Protein AF-0000000080220731 (afdb_homodimer)

Radius of gyration: 24.61 Å; Cα contacts (8 Å, |Δi|>4): 408; chains: 2; bounding box: 59×72×62 Å

Structure (mmCIF, N/CA/C/O backbone):
data_AF-0000000080220731-model_v1
#
loop_
_entity.id
_entity.type
_entity.pdbx_description
1 polymer 'Dynein light chain'
#
loop_
_atom_site.group_PDB
_atom_site.id
_atom_site.type_symbol
_atom_site.label_atom_id
_atom_site.label_alt_id
_atom_site.label_comp_id
_atom_site.label_asym_id
_atom_site.label_entity_id
_atom_site.label_seq_id
_atom_site.pdbx_PDB_ins_code
_atom_site.Cartn_x
_atom_site.Cartn_y
_atom_site.Cartn_z
_atom_site.occupancy
_atom_site.B_iso_or_equiv
_atom_site.auth_seq_id
_atom_site.auth_comp_id
_atom_site.auth_asym_id
_atom_site.auth_atom_id
_atom_site.pdbx_PDB_model_num
ATOM 1 N N . MET A 1 1 ? 32.438 39.875 25.984 1 62.22 1 MET A N 1
ATOM 2 C CA . MET A 1 1 ? 32.188 38.438 25.766 1 62.22 1 MET A CA 1
ATOM 3 C C . MET A 1 1 ? 30.766 38.062 26.219 1 62.22 1 MET A C 1
ATOM 5 O O . MET A 1 1 ? 30.109 37.25 25.578 1 62.22 1 MET A O 1
ATOM 9 N N . GLU A 1 2 ? 30.219 38.781 27.234 1 77.44 2 GLU A N 1
ATOM 10 C CA . GLU A 1 2 ? 28.906 38.594 27.859 1 77.44 2 GLU A CA 1
ATOM 11 C C . GLU A 1 2 ? 27.781 39.062 26.938 1 77.44 2 GLU A C 1
ATOM 13 O O . GLU A 1 2 ? 26.734 38.438 26.844 1 77.44 2 GLU A O 1
ATOM 18 N N . GLY A 1 3 ? 28.078 39.906 26 1 84.44 3 GLY A N 1
ATOM 19 C CA . GLY A 1 3 ? 27.062 40.5 25.141 1 84.44 3 GLY A CA 1
ATOM 20 C C . GLY A 1 3 ? 26.672 39.625 23.969 1 84.44 3 GLY A C 1
ATOM 21 O O . GLY A 1 3 ? 25.5 39.531 23.609 1 84.44 3 GLY A O 1
ATOM 22 N N . ALA A 1 4 ? 27.656 38.906 23.531 1 88.31 4 ALA A N 1
ATOM 23 C CA . ALA A 1 4 ? 27.438 38.031 22.375 1 88.31 4 ALA A CA 1
ATOM 24 C C . ALA A 1 4 ? 26.625 36.812 22.781 1 88.31 4 ALA A C 1
ATOM 26 O O . ALA A 1 4 ? 25.734 36.375 22.047 1 88.31 4 ALA A O 1
ATOM 27 N N . GLU A 1 5 ? 26.969 36.312 23.984 1 89 5 GLU A N 1
ATOM 28 C CA . GLU A 1 5 ? 26.266 35.156 24.516 1 89 5 GLU A CA 1
ATOM 29 C C . GLU A 1 5 ? 24.812 35.469 24.828 1 89 5 GLU A C 1
ATOM 31 O O . GLU A 1 5 ? 23.922 34.656 24.562 1 89 5 GLU A O 1
ATOM 36 N N . GLU A 1 6 ? 24.656 36.688 25.25 1 89.81 6 GLU A N 1
ATOM 37 C CA . GLU A 1 6 ? 23.297 37.125 25.594 1 89.81 6 GLU A CA 1
ATOM 38 C C . GLU A 1 6 ? 22.453 37.312 24.344 1 89.81 6 GLU A C 1
ATOM 40 O O . GLU A 1 6 ? 21.266 37 24.328 1 89.81 6 GLU A O 1
ATOM 45 N N . GLU A 1 7 ? 23.016 37.781 23.391 1 90.31 7 GLU A N 1
ATOM 46 C CA . GLU A 1 7 ? 22.312 38 22.125 1 90.31 7 GLU A CA 1
ATOM 47 C C . GLU A 1 7 ? 21.938 36.688 21.469 1 90.31 7 GLU A C 1
ATOM 49 O O . GLU A 1 7 ? 20.828 36.531 20.938 1 90.31 7 GLU A O 1
ATOM 54 N N . LEU A 1 8 ? 22.875 35.656 21.469 1 89.69 8 LEU A N 1
ATOM 55 C CA . LEU A 1 8 ? 22.594 34.344 20.938 1 89.69 8 LEU A CA 1
ATOM 56 C C . LEU A 1 8 ? 21.438 33.688 21.672 1 89.69 8 LEU A C 1
ATOM 58 O O . LEU A 1 8 ? 20.578 33.031 21.047 1 89.69 8 LEU A O 1
ATOM 62 N N . GLU A 1 9 ? 21.5 33.906 22.953 1 91.56 9 GLU A N 1
ATOM 63 C CA . GLU A 1 9 ? 20.422 33.375 23.781 1 91.56 9 GLU A CA 1
ATOM 64 C C . GLU A 1 9 ? 19.094 34.031 23.469 1 91.56 9 GLU A C 1
ATOM 66 O O . GLU A 1 9 ? 18.047 33.375 23.422 1 91.56 9 GLU A O 1
ATOM 71 N N . ARG A 1 10 ? 19.141 35.344 23.281 1 90.19 10 ARG A N 1
ATOM 72 C CA . ARG A 1 10 ? 17.922 36.094 22.938 1 90.19 10 ARG A CA 1
ATOM 73 C C . ARG A 1 10 ? 17.375 35.656 21.594 1 90.19 10 ARG A C 1
ATOM 75 O O . ARG A 1 10 ? 16.156 35.469 21.438 1 90.19 10 ARG A O 1
ATOM 82 N N . ARG A 1 11 ? 18.234 35.5 20.641 1 89.94 11 ARG A N 1
ATOM 83 C CA . ARG A 1 11 ? 17.812 35.031 19.328 1 89.94 11 ARG A CA 1
ATOM 84 C C . ARG A 1 11 ? 17.234 33.625 19.391 1 89.94 11 ARG A C 1
ATOM 86 O O . ARG A 1 11 ? 16.25 33.312 18.734 1 89.94 11 ARG A O 1
ATOM 93 N N . SER A 1 12 ? 17.875 32.812 20.188 1 90.5 12 SER A N 1
ATOM 94 C CA . SER A 1 12 ? 17.391 31.438 20.375 1 90.5 12 SER A CA 1
ATOM 95 C C . SER A 1 12 ? 15.992 31.406 20.984 1 90.5 12 SER A C 1
ATOM 97 O O . SER A 1 12 ? 15.125 30.656 20.547 1 90.5 12 SER A O 1
ATOM 99 N N . ARG A 1 13 ? 15.914 32.281 21.969 1 90.12 13 ARG A N 1
ATOM 100 C CA . ARG A 1 13 ? 14.617 32.344 22.625 1 90.12 13 ARG A CA 1
ATOM 101 C C . ARG A 1 13 ? 13.539 32.844 21.672 1 90.12 13 ARG A C 1
ATOM 103 O O . ARG A 1 13 ? 12.422 32.344 21.672 1 90.12 13 ARG A O 1
ATOM 110 N N . PHE A 1 14 ? 13.844 33.75 20.984 1 91.12 14 PHE A N 1
ATOM 111 C CA . PHE A 1 14 ? 12.906 34.281 20.016 1 91.12 14 PHE A CA 1
ATOM 112 C C . PHE A 1 14 ? 12.516 33.219 18.984 1 91.12 14 PHE A C 1
ATOM 114 O O . PHE A 1 14 ? 11.336 33.062 18.672 1 91.12 14 PHE A O 1
ATOM 121 N N . LEU A 1 15 ? 13.406 32.5 18.406 1 90.31 15 LEU A N 1
ATOM 122 C CA . LEU A 1 15 ? 13.156 31.438 17.422 1 90.31 15 LEU A CA 1
ATOM 123 C C . LEU A 1 15 ? 12.281 30.344 18.016 1 90.31 15 LEU A C 1
ATOM 125 O O . LEU A 1 15 ? 11.383 29.828 17.344 1 90.31 15 LEU A O 1
ATOM 129 N N . ASN A 1 16 ? 12.602 30.094 19.156 1 89.31 16 ASN A N 1
ATOM 130 C CA . ASN A 1 16 ? 11.805 29.078 19.844 1 89.31 16 ASN A CA 1
ATOM 131 C C . ASN A 1 16 ? 10.352 29.516 20 1 89.31 16 ASN A C 1
ATOM 133 O O . ASN A 1 16 ? 9.438 28.719 19.844 1 89.31 16 ASN A O 1
ATOM 137 N N . SER A 1 17 ? 10.25 30.75 20.328 1 91.88 17 SER A N 1
ATOM 138 C CA . SER A 1 17 ? 8.914 31.312 20.453 1 91.88 17 SER A CA 1
ATOM 139 C C . SER A 1 17 ? 8.164 31.266 19.125 1 91.88 17 SER A C 1
ATOM 141 O O . SER A 1 17 ? 6.973 30.938 19.078 1 91.88 17 SER A O 1
ATOM 143 N N . LEU A 1 18 ? 8.82 31.562 18.062 1 89.75 18 LEU A N 1
ATOM 144 C CA . LEU A 1 18 ? 8.227 31.531 16.734 1 89.75 18 LEU A CA 1
ATOM 145 C C . LEU A 1 18 ? 7.824 30.109 16.359 1 89.75 18 LEU A C 1
ATOM 147 O O . LEU A 1 18 ? 6.766 29.891 15.766 1 89.75 18 LEU A O 1
ATOM 151 N N . ILE A 1 19 ? 8.648 29.203 16.719 1 88.12 19 ILE A N 1
ATOM 152 C CA . ILE A 1 19 ? 8.383 27.797 16.438 1 88.12 19 ILE A CA 1
ATOM 153 C C . ILE A 1 19 ? 7.137 27.344 17.203 1 88.12 19 ILE A C 1
ATOM 155 O O . ILE A 1 19 ? 6.266 26.672 16.641 1 88.12 19 ILE A O 1
ATOM 159 N N . GLN A 1 20 ? 7.129 27.781 18.375 1 89.25 20 GLN A N 1
ATOM 160 C CA . GLN A 1 20 ? 5.988 27.391 19.203 1 89.25 20 GLN A CA 1
ATOM 161 C C . GLN A 1 20 ? 4.695 28 18.672 1 89.25 20 GLN A C 1
ATOM 163 O O . GLN A 1 20 ? 3.648 27.344 18.688 1 89.25 20 GLN A O 1
ATOM 168 N N . LYS A 1 21 ? 4.809 29.203 18.328 1 91.38 21 LYS A N 1
ATOM 169 C CA . LYS A 1 21 ? 3.635 29.859 17.766 1 91.38 21 LYS A CA 1
ATOM 170 C C . LYS A 1 21 ? 3.184 29.172 16.484 1 91.38 21 LYS A C 1
ATOM 172 O O . LYS A 1 21 ? 1.988 28.953 16.281 1 91.38 21 LYS A O 1
ATOM 177 N N . LYS A 1 22 ? 4.078 28.844 15.625 1 90.44 22 LYS A N 1
ATOM 178 C CA . LYS A 1 22 ? 3.75 28.141 14.391 1 90.44 22 LYS A CA 1
ATOM 179 C C . LYS A 1 22 ? 3.096 26.797 14.688 1 90.44 22 LYS A C 1
ATOM 181 O O . LYS A 1 22 ? 2.104 26.422 14.047 1 90.44 22 LYS A O 1
ATOM 186 N N . LYS A 1 23 ? 3.619 26.156 15.555 1 90.38 23 LYS A N 1
ATOM 187 C CA . LYS A 1 23 ? 3.074 24.859 15.961 1 90.38 23 LYS A CA 1
ATOM 188 C C . LYS A 1 23 ? 1.645 25 16.469 1 90.38 23 LYS A C 1
ATOM 190 O O . LYS A 1 23 ? 0.784 24.172 16.156 1 90.38 23 LYS A O 1
ATOM 195 N N . ALA A 1 24 ? 1.42 25.984 17.141 1 90.69 24 ALA A N 1
ATOM 196 C CA . ALA A 1 24 ? 0.092 26.234 17.688 1 90.69 24 ALA A CA 1
ATOM 197 C C . ALA A 1 24 ? -0.917 26.531 16.578 1 90.69 24 ALA A C 1
ATOM 199 O O . ALA A 1 24 ? -2.057 26.062 16.625 1 90.69 24 ALA A O 1
ATOM 200 N N . ILE A 1 25 ? -0.535 27.234 15.641 1 90.75 25 ILE A N 1
ATOM 201 C CA . ILE A 1 25 ? -1.4 27.562 14.523 1 90.75 25 ILE A CA 1
ATOM 202 C C . ILE A 1 25 ? -1.764 26.297 13.75 1 90.75 25 ILE A C 1
ATOM 204 O O . ILE A 1 25 ? -2.932 26.078 13.422 1 90.75 25 ILE A O 1
ATOM 208 N N . GLU A 1 26 ? -0.722 25.5 13.484 1 90.5 26 GLU A N 1
ATOM 209 C CA . GLU A 1 26 ? -0.941 24.25 12.75 1 90.5 26 GLU A CA 1
ATOM 210 C C . GLU A 1 26 ? -1.899 23.344 13.5 1 90.5 26 GLU A C 1
ATOM 212 O O . GLU A 1 26 ? -2.773 22.719 12.891 1 90.5 26 GLU A O 1
ATOM 217 N N . GLN A 1 27 ? -1.775 23.359 14.695 1 93.06 27 GLN A N 1
ATOM 218 C CA . GLN A 1 27 ? -2.631 22.516 15.516 1 93.06 27 GLN A CA 1
ATOM 219 C C . GLN A 1 27 ? -4.074 23.016 15.508 1 93.06 27 GLN A C 1
ATOM 221 O O . GLN A 1 27 ? -5.012 22.219 15.438 1 93.06 27 GLN A O 1
ATOM 226 N N . GLN A 1 28 ? -4.133 24.234 15.641 1 93.31 28 GLN A N 1
ATOM 227 C CA . GLN A 1 28 ? -5.473 24.812 15.594 1 93.31 28 GLN A CA 1
ATOM 228 C C . GLN A 1 28 ? -6.125 24.562 14.234 1 93.31 28 GLN A C 1
ATOM 230 O O . GLN A 1 28 ? -7.305 24.203 14.164 1 93.31 28 GLN A O 1
ATOM 235 N N . GLU A 1 29 ? -5.387 24.734 13.242 1 92.12 29 GLU A N 1
ATOM 236 C CA . GLU A 1 29 ? -5.887 24.453 11.906 1 92.12 29 GLU A CA 1
ATOM 237 C C . GLU A 1 29 ? -6.336 23 11.773 1 92.12 29 GLU A C 1
ATOM 239 O O . GLU A 1 29 ? -7.355 22.703 11.141 1 92.12 29 GLU A O 1
ATOM 244 N N . GLN A 1 30 ? -5.59 22.156 12.258 1 93.81 30 GLN A N 1
ATOM 245 C CA . GLN A 1 30 ? -5.941 20.734 12.18 1 93.81 30 GLN A CA 1
ATOM 246 C C . GLN A 1 30 ? -7.27 20.469 12.875 1 93.81 30 GLN A C 1
ATOM 248 O O . GLN A 1 30 ? -8.117 19.75 12.344 1 93.81 30 GLN A O 1
ATOM 253 N N . LYS A 1 31 ? -7.367 21.047 14.039 1 93.94 31 LYS A N 1
ATOM 254 C CA . LYS A 1 31 ? -8.625 20.891 14.766 1 93.94 31 LYS A CA 1
ATOM 255 C C . LYS A 1 31 ? -9.805 21.391 13.945 1 93.94 31 LYS A C 1
ATOM 257 O O . LYS A 1 31 ? -10.844 20.734 13.875 1 93.94 31 LYS A O 1
ATOM 262 N N . ASP A 1 32 ? -9.602 22.453 13.414 1 92.31 32 ASP A N 1
ATOM 263 C CA . ASP A 1 32 ? -10.656 23.031 12.586 1 92.31 32 ASP A CA 1
ATOM 264 C C . ASP A 1 32 ? -10.984 22.125 11.398 1 92.31 32 ASP A C 1
ATOM 266 O O . ASP A 1 32 ? -12.156 21.891 11.102 1 92.31 32 ASP A O 1
ATOM 270 N N . HIS A 1 33 ? -10 21.656 10.727 1 90.12 33 HIS A N 1
ATOM 271 C CA . HIS A 1 33 ? -10.195 20.75 9.594 1 90.12 33 HIS A CA 1
ATOM 272 C C . HIS A 1 33 ? -10.922 19.484 10.016 1 90.12 33 HIS A C 1
ATOM 274 O O . HIS A 1 33 ? -11.844 19.031 9.328 1 90.12 33 HIS A O 1
ATOM 280 N N . LYS A 1 34 ? -10.523 18.953 11.055 1 93.94 34 LYS A N 1
ATOM 281 C CA . LYS A 1 34 ? -11.125 17.719 11.523 1 93.94 34 LYS A CA 1
ATOM 282 C C . LYS A 1 34 ? -12.617 17.891 11.789 1 93.94 34 LYS A C 1
ATOM 284 O O . LYS A 1 34 ? -13.422 17.047 11.391 1 93.94 34 LYS A O 1
ATOM 289 N N . GLU A 1 35 ? -12.898 18.969 12.344 1 92.88 35 GLU A N 1
ATOM 290 C CA . GLU A 1 35 ? -14.297 19.234 12.672 1 92.88 35 GLU A CA 1
ATOM 291 C C . GLU A 1 35 ? -15.094 19.594 11.422 1 92.88 35 GLU A C 1
ATOM 293 O O . GLU A 1 35 ? -16.188 19.078 11.203 1 92.88 35 GLU A O 1
ATOM 298 N N . ARG A 1 36 ? -14.531 20.359 10.711 1 92.5 36 ARG A N 1
ATOM 299 C CA . ARG A 1 36 ? -15.234 20.859 9.539 1 92.5 36 ARG A CA 1
ATOM 300 C C . ARG A 1 36 ? -15.414 19.766 8.492 1 92.5 36 ARG A C 1
ATOM 302 O O . ARG A 1 36 ? -16.438 19.719 7.812 1 92.5 36 ARG A O 1
ATOM 309 N N . PHE A 1 37 ? -14.453 18.875 8.375 1 92.88 37 PHE A N 1
ATOM 310 C CA . PHE A 1 37 ? -14.445 17.922 7.273 1 92.88 37 PHE A CA 1
ATOM 311 C C . PHE A 1 37 ? -14.836 16.531 7.766 1 92.88 37 PHE A C 1
ATOM 313 O O . PHE A 1 37 ? -14.867 15.578 6.988 1 92.88 37 PHE A O 1
ATOM 320 N N . ASN A 1 38 ? -15.188 16.375 9.039 1 95.62 38 ASN A N 1
ATOM 321 C CA . ASN A 1 38 ? -15.531 15.078 9.602 1 95.62 38 ASN A CA 1
ATOM 322 C C . ASN A 1 38 ? -14.398 14.07 9.414 1 95.62 38 ASN A C 1
ATOM 324 O O . ASN A 1 38 ? -14.617 12.977 8.891 1 95.62 38 ASN A O 1
ATOM 328 N N . ILE A 1 39 ? -13.219 14.57 9.82 1 97.88 39 ILE A N 1
ATOM 329 C CA . ILE A 1 39 ? -12.008 13.758 9.672 1 97.88 39 ILE A CA 1
ATOM 330 C C . ILE A 1 39 ? -11.672 13.094 11.008 1 97.88 39 ILE A C 1
ATOM 332 O O . ILE A 1 39 ? -11.758 13.727 12.062 1 97.88 39 ILE A O 1
ATOM 336 N N . ARG A 1 40 ? -11.297 11.82 11 1 98 40 ARG A N 1
ATOM 337 C CA . ARG A 1 40 ? -10.773 11.078 12.141 1 98 40 ARG A CA 1
ATOM 338 C C . ARG A 1 40 ? -9.445 10.414 11.805 1 98 40 ARG A C 1
ATOM 340 O O . ARG A 1 40 ? -9.375 9.586 10.891 1 98 40 ARG A O 1
ATOM 347 N N . VAL A 1 41 ? -8.453 10.828 12.531 1 98.38 41 VAL A N 1
ATOM 348 C CA . VAL A 1 41 ? -7.148 10.203 12.352 1 98.38 41 VAL A CA 1
ATOM 349 C C . VAL A 1 41 ? -7.094 8.883 13.109 1 98.38 41 VAL A C 1
ATOM 351 O O . VAL A 1 41 ? -7.34 8.844 14.312 1 98.38 41 VAL A O 1
ATOM 354 N N . ARG A 1 42 ? -6.805 7.855 12.398 1 98.19 42 ARG A N 1
ATOM 355 C CA . ARG A 1 42 ? -6.746 6.527 13.008 1 98.19 42 ARG A CA 1
ATOM 356 C C . ARG A 1 42 ? -5.328 6.195 13.453 1 98.19 42 ARG A C 1
ATOM 358 O O . ARG A 1 42 ? -5.133 5.59 14.516 1 98.19 42 ARG A O 1
ATOM 365 N N . ALA A 1 43 ? -4.312 6.488 12.664 1 98.44 43 ALA A N 1
ATOM 366 C CA . ALA A 1 43 ? -2.895 6.34 12.977 1 98.44 43 ALA A CA 1
ATOM 367 C C . ALA A 1 43 ? -2.047 7.293 12.133 1 98.44 43 ALA A C 1
ATOM 369 O O . ALA A 1 43 ? -2.375 7.574 10.977 1 98.44 43 ALA A O 1
ATOM 370 N N . SER A 1 44 ? -0.97 7.844 12.789 1 98.62 44 SER A N 1
ATOM 371 C CA . SER A 1 44 ? -0.096 8.742 12.039 1 98.62 44 SER A CA 1
ATOM 372 C C . SER A 1 44 ? 1.255 8.898 12.734 1 98.62 44 SER A C 1
ATOM 374 O O . SER A 1 44 ? 1.328 8.961 13.961 1 98.62 44 SER A O 1
ATOM 376 N N . ASP A 1 45 ? 2.275 9 11.961 1 97.94 45 ASP A N 1
ATOM 377 C CA . ASP A 1 45 ? 3.535 9.555 12.438 1 97.94 45 ASP A CA 1
ATOM 378 C C . ASP A 1 45 ? 3.979 10.734 11.578 1 97.94 45 ASP A C 1
ATOM 380 O O . ASP A 1 45 ? 5.141 11.141 11.625 1 97.94 45 ASP A O 1
ATOM 384 N N . MET A 1 46 ? 3.055 11.234 10.875 1 97.94 46 MET A N 1
ATOM 385 C CA . MET A 1 46 ? 3.246 12.328 9.93 1 97.94 46 MET A CA 1
ATOM 386 C C . MET A 1 46 ? 3.086 13.68 10.625 1 97.94 46 MET A C 1
ATOM 388 O O . MET A 1 46 ? 2.188 13.852 11.445 1 97.94 46 MET A O 1
ATOM 392 N N . PRO A 1 47 ? 3.928 14.617 10.312 1 96.81 47 PRO A N 1
ATOM 393 C CA . PRO A 1 47 ? 3.75 15.945 10.898 1 96.81 47 PRO A CA 1
ATOM 394 C C . PRO A 1 47 ? 2.389 16.562 10.578 1 96.81 47 PRO A C 1
ATOM 396 O O . PRO A 1 47 ? 1.832 16.297 9.5 1 96.81 47 PRO A O 1
ATOM 399 N N . VAL A 1 48 ? 1.973 17.422 11.406 1 96.81 48 VAL A N 1
ATOM 400 C CA . VAL A 1 48 ? 0.63 17.984 11.359 1 96.81 48 VAL A CA 1
ATOM 401 C C . VAL A 1 48 ? 0.438 18.75 10.055 1 96.81 48 VAL A C 1
ATOM 403 O O . VAL A 1 48 ? -0.623 18.672 9.43 1 96.81 48 VAL A O 1
ATOM 406 N N . ALA A 1 49 ? 1.417 19.453 9.711 1 94.81 49 ALA A N 1
ATOM 407 C CA . ALA A 1 49 ? 1.306 20.266 8.492 1 94.81 49 ALA A CA 1
ATOM 408 C C . ALA A 1 49 ? 1.038 19.375 7.277 1 94.81 49 ALA A C 1
ATOM 410 O O . ALA A 1 49 ? 0.231 19.734 6.414 1 94.81 49 ALA A O 1
ATOM 411 N N . LEU A 1 50 ? 1.689 18.281 7.16 1 97 50 LEU A N 1
ATOM 412 C CA . LEU A 1 50 ? 1.495 17.344 6.059 1 97 50 LEU A CA 1
ATOM 413 C C . LEU A 1 50 ? 0.122 16.688 6.137 1 97 50 LEU A C 1
ATOM 415 O O . LEU A 1 50 ? -0.534 16.484 5.113 1 97 50 LEU A O 1
ATOM 419 N N . GLN A 1 51 ? -0.271 16.375 7.328 1 98.44 51 GLN A N 1
ATOM 420 C CA . GLN A 1 51 ? -1.611 15.836 7.516 1 98.44 51 GLN A CA 1
ATOM 421 C C . GLN A 1 51 ? -2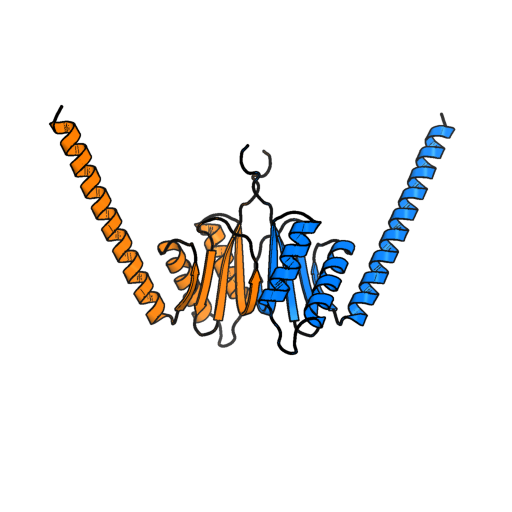.674 16.781 6.977 1 98.44 51 GLN A C 1
ATOM 423 O O . GLN A 1 51 ? -3.58 16.375 6.25 1 98.44 51 GLN A O 1
ATOM 428 N N . ASN A 1 52 ? -2.49 18.031 7.371 1 97.5 52 ASN A N 1
ATOM 429 C CA . ASN A 1 52 ? -3.465 19.031 6.949 1 97.5 52 ASN A CA 1
ATOM 430 C C . ASN A 1 52 ? -3.547 19.125 5.426 1 97.5 52 ASN A C 1
ATOM 432 O O . ASN A 1 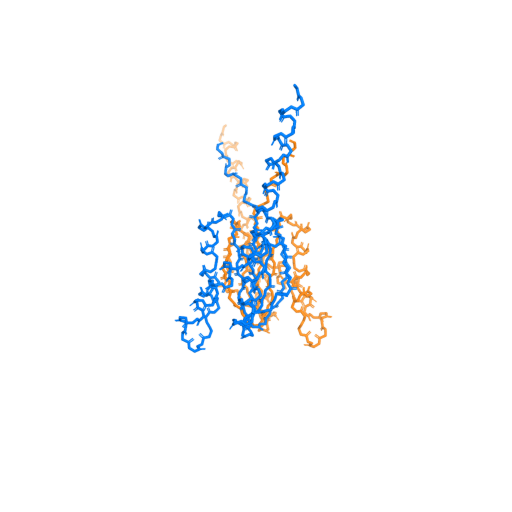52 ? -4.629 19.328 4.871 1 97.5 52 ASN A O 1
ATOM 436 N N . ARG A 1 53 ? -2.406 19 4.793 1 97.31 53 ARG A N 1
ATOM 437 C CA . ARG A 1 53 ? -2.387 19 3.332 1 97.31 53 ARG A CA 1
ATOM 438 C C . ARG A 1 53 ? -3.162 17.797 2.781 1 97.31 53 ARG A C 1
ATOM 440 O O . ARG A 1 53 ? -3.92 17.938 1.818 1 97.31 53 ARG A O 1
ATOM 447 N N . ALA A 1 54 ? -2.975 16.625 3.361 1 98.62 54 ALA A N 1
ATOM 448 C CA . ALA A 1 54 ? -3.709 15.438 2.949 1 98.62 54 ALA A CA 1
ATOM 449 C C . ALA A 1 54 ? -5.211 15.625 3.137 1 98.62 54 ALA A C 1
ATOM 451 O O . ALA A 1 54 ? -6.004 15.266 2.262 1 98.62 54 ALA A O 1
ATOM 452 N N . PHE A 1 55 ? -5.598 16.234 4.273 1 98.44 55 PHE A N 1
ATOM 453 C CA . PHE A 1 55 ? -7.004 16.484 4.57 1 98.44 55 PHE A CA 1
ATOM 454 C C . PHE A 1 55 ? -7.633 17.391 3.518 1 98.44 55 PHE A C 1
ATOM 456 O O . PHE A 1 55 ? -8.719 17.094 3.006 1 98.44 55 PHE A O 1
ATOM 463 N N . ARG A 1 56 ? -6.961 18.375 3.234 1 97.5 56 ARG A N 1
ATOM 464 C CA . ARG A 1 56 ? -7.473 19.328 2.262 1 97.5 56 ARG A CA 1
ATOM 465 C C . ARG A 1 56 ? -7.609 18.703 0.883 1 97.5 56 ARG A C 1
ATOM 467 O O . ARG A 1 56 ? -8.633 18.844 0.221 1 97.5 56 ARG A O 1
ATOM 474 N N . CYS A 1 57 ? -6.586 17.984 0.466 1 98.12 57 CYS A N 1
ATOM 475 C CA . CYS A 1 57 ? -6.605 17.328 -0.835 1 98.12 57 CYS A CA 1
ATOM 476 C C . CYS A 1 57 ? -7.75 16.328 -0.923 1 98.12 57 CYS A C 1
ATOM 478 O O . CYS A 1 57 ? -8.461 16.281 -1.929 1 98.12 57 CYS A O 1
ATOM 480 N N . ALA A 1 58 ? -7.906 15.594 0.112 1 98.44 58 ALA A N 1
ATOM 481 C CA . ALA A 1 58 ? -8.977 14.602 0.138 1 98.44 58 ALA A CA 1
ATOM 482 C C . ALA A 1 58 ? -10.344 15.266 0.057 1 98.44 58 ALA A C 1
ATOM 484 O O . ALA A 1 58 ? -11.211 14.828 -0.709 1 98.44 58 ALA A O 1
ATOM 485 N N . ARG A 1 59 ? -10.5 16.297 0.821 1 97.31 59 ARG A N 1
ATOM 486 C CA . ARG A 1 59 ? -11.773 17.031 0.837 1 97.31 59 ARG A CA 1
ATOM 487 C C . ARG A 1 59 ? -12.086 17.609 -0.534 1 97.31 59 ARG A C 1
ATOM 489 O O . ARG A 1 59 ? -13.195 17.453 -1.042 1 97.31 59 ARG A O 1
ATOM 496 N N . GLU A 1 60 ? -11.125 18.219 -1.081 1 97 60 GLU A N 1
ATOM 497 C CA . GLU A 1 60 ? -11.305 18.812 -2.402 1 97 60 GLU A CA 1
ATOM 498 C C . GLU A 1 60 ? -11.672 17.75 -3.438 1 97 60 GLU A C 1
ATOM 500 O O . GLU A 1 60 ? -12.555 17.969 -4.27 1 97 60 GLU A O 1
ATOM 505 N N . SER A 1 61 ? -11.016 16.641 -3.373 1 97.31 61 SER A N 1
ATOM 506 C CA . SER A 1 61 ? -11.273 15.547 -4.309 1 97.31 61 SER A CA 1
ATOM 507 C C . SER A 1 61 ? -12.68 14.984 -4.125 1 97.31 61 SER A C 1
ATOM 509 O O . SER A 1 61 ? -13.391 14.742 -5.102 1 97.31 61 SER A O 1
ATOM 511 N N . LEU A 1 62 ? -13.07 14.828 -2.93 1 96.56 62 LEU A N 1
ATOM 512 C CA . LEU A 1 62 ? -14.391 14.273 -2.637 1 96.56 62 LEU A CA 1
ATOM 513 C C . LEU A 1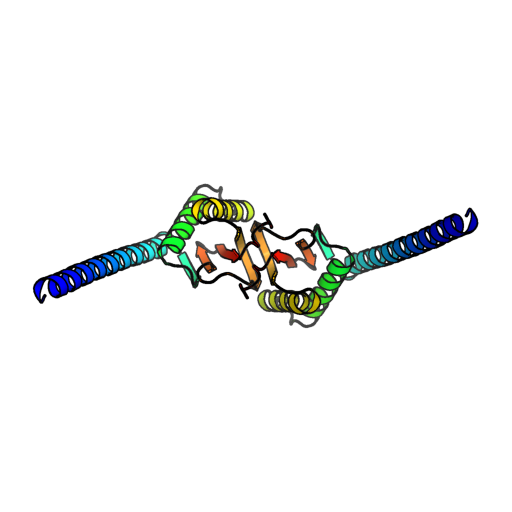 62 ? -15.492 15.227 -3.074 1 96.56 62 LEU A C 1
ATOM 515 O O . LEU A 1 62 ? -16.516 14.797 -3.604 1 96.56 62 LEU A O 1
ATOM 519 N N . ASP A 1 63 ? -15.227 16.469 -2.844 1 95.5 63 ASP A N 1
ATOM 520 C CA . ASP A 1 63 ? -16.219 17.484 -3.182 1 95.5 63 ASP A CA 1
ATOM 521 C C . ASP A 1 63 ? -16.406 17.594 -4.695 1 95.5 63 ASP A C 1
ATOM 523 O O . ASP A 1 63 ? -17.453 18 -5.172 1 95.5 63 ASP A O 1
ATOM 527 N N . SER A 1 64 ? -15.383 17.188 -5.391 1 95.31 64 SER A N 1
ATOM 528 C CA . SER A 1 64 ? -15.422 17.312 -6.844 1 95.31 64 SER A CA 1
ATOM 529 C C . SER A 1 64 ? -15.992 16.062 -7.488 1 95.31 64 SER A C 1
ATOM 531 O O . SER A 1 64 ? -16.234 16.031 -8.695 1 95.31 64 SER A O 1
ATOM 533 N N . MET A 1 65 ? -16.141 15.07 -6.715 1 92.5 65 MET A N 1
ATOM 534 C CA . MET A 1 65 ? -16.641 13.797 -7.234 1 92.5 65 MET A CA 1
ATOM 535 C C . MET A 1 65 ? -18.172 13.773 -7.25 1 92.5 65 MET A C 1
ATOM 537 O O . MET A 1 65 ? -18.812 14.383 -6.395 1 92.5 65 MET A O 1
ATOM 541 N N . PRO A 1 66 ? -18.609 13.078 -8.258 1 85.69 66 PRO A N 1
ATOM 542 C CA . PRO A 1 66 ? -20.047 12.859 -8.172 1 85.69 6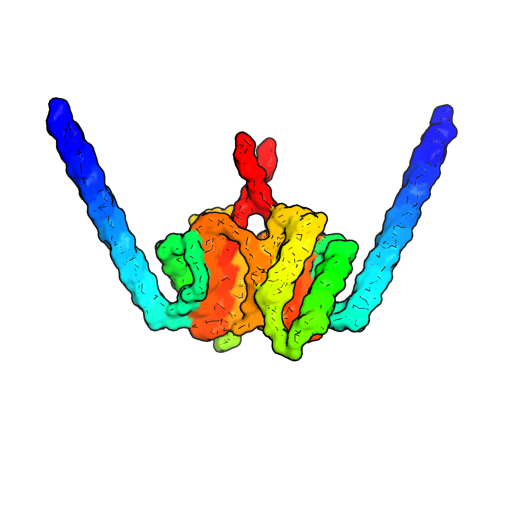6 PRO A CA 1
ATOM 543 C C . PRO A 1 66 ? -20.469 12.109 -6.906 1 85.69 66 PRO A C 1
ATOM 545 O O . PRO A 1 66 ? -19.609 11.82 -6.055 1 85.69 66 PRO A O 1
ATOM 548 N N . LYS A 1 67 ? -21.703 11.742 -6.742 1 83.56 67 LYS A N 1
ATOM 549 C CA . LYS A 1 67 ? -22.266 11.125 -5.551 1 83.56 67 LYS A CA 1
ATOM 550 C C . LYS A 1 67 ? -21.594 9.797 -5.242 1 83.56 67 LYS A C 1
ATOM 552 O O . LYS A 1 67 ? -21.375 9.461 -4.078 1 83.56 67 LYS A O 1
ATOM 557 N N . LYS A 1 68 ? -21.047 9.172 -6.27 1 92.38 68 LYS A N 1
ATOM 558 C CA . LYS A 1 68 ? -20.422 7.867 -6.027 1 92.38 68 LYS A CA 1
ATOM 559 C C . LYS A 1 68 ? -18.922 8.008 -5.781 1 92.38 68 LYS A C 1
ATOM 561 O O . LYS A 1 68 ? -18.234 8.703 -6.523 1 92.38 68 LYS A O 1
ATOM 566 N N . LEU A 1 69 ? -18.484 7.348 -4.746 1 95.62 69 LEU A N 1
ATOM 567 C CA . LEU A 1 69 ? -17.078 7.375 -4.41 1 95.62 69 LEU A CA 1
ATOM 568 C C . LEU A 1 69 ? -16.234 6.715 -5.504 1 95.62 69 LEU A C 1
ATOM 570 O O . LEU A 1 69 ? -16.5 5.574 -5.887 1 95.62 69 LEU A O 1
ATOM 574 N N . ASP A 1 70 ? -15.312 7.453 -5.969 1 97.25 70 ASP A N 1
ATOM 575 C CA . ASP A 1 70 ? -14.266 6.898 -6.828 1 97.25 70 ASP A CA 1
ATOM 576 C C . ASP A 1 70 ? -12.945 6.77 -6.074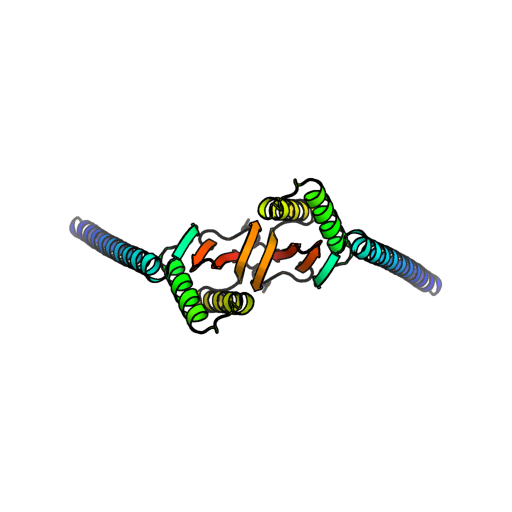 1 97.25 70 ASP A C 1
ATOM 578 O O . ASP A 1 70 ? -12.133 7.695 -6.082 1 97.25 70 ASP A O 1
ATOM 582 N N . SER A 1 71 ? -12.805 5.641 -5.504 1 98 71 SER A N 1
ATOM 583 C CA . SER A 1 71 ? -11.656 5.406 -4.629 1 98 71 SER A CA 1
ATOM 584 C C . SER A 1 71 ? -10.344 5.516 -5.395 1 98 71 SER A C 1
ATOM 586 O O . SER A 1 71 ? -9.367 6.074 -4.887 1 98 71 SER A O 1
ATOM 588 N N . LYS A 1 72 ? -10.312 5.035 -6.547 1 97.69 72 LYS A N 1
ATOM 589 C CA . LYS A 1 72 ? -9.094 5.059 -7.352 1 97.69 72 LYS A CA 1
ATOM 590 C C . LYS A 1 72 ? -8.688 6.492 -7.695 1 97.69 72 LYS A C 1
ATOM 592 O O . LYS A 1 72 ? -7.512 6.84 -7.633 1 97.69 72 LYS A O 1
ATOM 597 N N . ARG A 1 73 ? -9.594 7.211 -8.023 1 97.06 73 ARG A N 1
ATOM 598 C CA . ARG A 1 73 ? -9.328 8.602 -8.375 1 97.06 73 ARG A CA 1
ATOM 599 C C . ARG A 1 73 ? -8.781 9.375 -7.184 1 97.06 73 ARG A C 1
ATOM 601 O O . ARG A 1 73 ? -7.832 10.148 -7.32 1 97.06 73 ARG A O 1
ATOM 608 N N . LEU A 1 74 ? -9.43 9.203 -6.074 1 98.44 74 LEU A N 1
ATOM 609 C CA . LEU A 1 74 ? -8.961 9.883 -4.867 1 98.44 74 LEU A CA 1
ATOM 610 C C . LEU A 1 74 ? -7.559 9.422 -4.492 1 98.44 74 LEU A C 1
ATOM 612 O O . LEU A 1 74 ? -6.707 10.234 -4.129 1 98.44 74 LEU A O 1
ATOM 616 N N . ALA A 1 75 ? -7.352 8.141 -4.625 1 98.88 75 ALA A N 1
ATOM 617 C CA . ALA A 1 75 ? -6.02 7.609 -4.34 1 98.88 75 ALA A CA 1
ATOM 618 C C . ALA A 1 75 ? -4.977 8.227 -5.266 1 98.88 75 ALA A C 1
ATOM 620 O O . ALA A 1 75 ? -3.893 8.609 -4.82 1 98.88 75 ALA A O 1
ATOM 621 N N . LEU A 1 76 ? -5.332 8.328 -6.445 1 98.62 76 LEU A N 1
ATOM 622 C CA . LEU A 1 76 ? -4.426 8.922 -7.422 1 98.62 76 LEU A CA 1
ATOM 623 C C . LEU A 1 76 ? -4.137 10.383 -7.082 1 98.62 76 LEU A C 1
ATOM 625 O O . LEU A 1 76 ? -2.982 10.812 -7.125 1 98.62 76 LEU A O 1
ATOM 629 N N . ALA A 1 77 ? -5.145 11.094 -6.75 1 98.56 77 ALA A N 1
ATOM 630 C CA . ALA A 1 77 ? -4.992 12.516 -6.438 1 98.56 77 ALA A CA 1
ATOM 631 C C . ALA A 1 77 ? -4.023 12.719 -5.273 1 98.56 77 ALA A C 1
ATOM 633 O O . ALA A 1 77 ? -3.125 13.555 -5.344 1 98.56 77 ALA A O 1
ATOM 634 N N . LEU A 1 78 ? -4.227 11.922 -4.293 1 98.81 78 LEU A N 1
ATOM 635 C CA . LEU A 1 78 ? -3.391 12.062 -3.107 1 98.81 78 LEU A CA 1
ATOM 636 C C . LEU A 1 78 ? -1.957 11.633 -3.396 1 98.81 78 LEU A C 1
ATOM 638 O O . LEU A 1 78 ? -1.009 12.312 -2.992 1 98.81 78 LEU A O 1
ATOM 642 N N . LYS A 1 79 ? -1.844 10.555 -4.039 1 98.69 79 LYS A N 1
ATOM 643 C CA . LYS A 1 79 ? -0.506 10.078 -4.375 1 98.69 79 LYS A CA 1
ATOM 644 C C . LYS A 1 79 ? 0.247 11.109 -5.215 1 98.69 79 LYS A C 1
ATOM 646 O O . LYS A 1 79 ? 1.414 11.398 -4.945 1 98.69 79 LYS A O 1
ATOM 651 N N . LYS A 1 80 ? -0.338 11.594 -6.195 1 98.38 80 LYS A N 1
ATOM 652 C CA . LYS A 1 80 ? 0.288 12.578 -7.078 1 98.38 80 LYS A CA 1
ATOM 653 C C . LYS A 1 80 ? 0.648 13.852 -6.316 1 98.38 80 LYS A C 1
ATOM 655 O O . LYS A 1 80 ? 1.743 14.391 -6.48 1 98.38 80 LYS A O 1
ATOM 660 N N . GLU A 1 81 ? -0.264 14.344 -5.559 1 98.38 81 GLU A N 1
ATOM 661 C CA . GLU A 1 81 ? -0.028 15.547 -4.758 1 98.38 81 GLU A CA 1
ATOM 662 C C . GLU A 1 81 ? 1.212 15.391 -3.883 1 98.38 81 GLU A C 1
ATOM 664 O O . G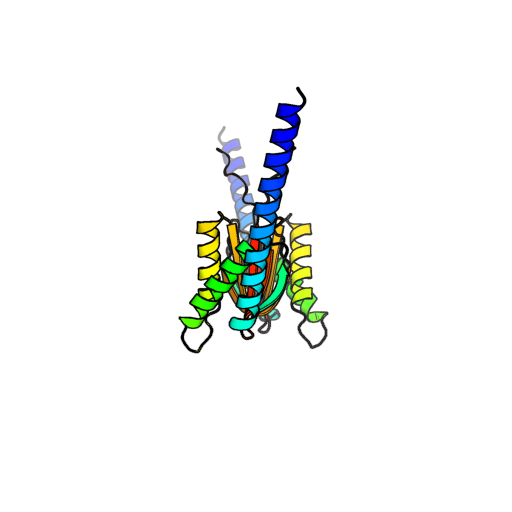LU A 1 81 ? 2.066 16.281 -3.848 1 98.38 81 GLU A O 1
ATOM 669 N N . PHE A 1 82 ? 1.349 14.266 -3.318 1 98.5 82 PHE A N 1
ATOM 670 C CA . PHE A 1 82 ? 2.43 14.078 -2.359 1 98.5 82 PHE A CA 1
ATOM 671 C C . PHE A 1 82 ? 3.73 13.727 -3.07 1 98.5 82 PHE A C 1
ATOM 673 O O . PHE A 1 82 ? 4.812 14.133 -2.643 1 98.5 82 PHE A O 1
ATOM 680 N N . ASP A 1 83 ? 3.605 13.023 -4.121 1 97.69 83 ASP A N 1
ATOM 681 C CA . ASP A 1 83 ? 4.801 12.797 -4.93 1 97.69 83 ASP A CA 1
ATOM 682 C C . ASP A 1 83 ? 5.379 14.125 -5.43 1 97.69 83 ASP A C 1
ATOM 684 O O . ASP A 1 83 ? 6.598 14.32 -5.402 1 97.69 83 ASP A O 1
ATOM 688 N N . SER A 1 84 ? 4.52 14.93 -5.84 1 97.94 84 SER A N 1
ATOM 689 C CA . SER A 1 84 ? 4.945 16.188 -6.43 1 97.94 84 SER A CA 1
ATOM 690 C C . SER A 1 84 ? 5.477 17.156 -5.363 1 97.94 84 SER A C 1
ATOM 692 O O . SER A 1 84 ? 6.488 17.812 -5.574 1 97.94 84 SER A O 1
ATOM 694 N N . SER A 1 85 ? 4.852 17.125 -4.223 1 96.88 85 SER A N 1
ATOM 695 C CA . SER A 1 85 ? 5.16 18.125 -3.205 1 96.88 85 SER A CA 1
ATOM 696 C C . SER A 1 85 ? 6.285 17.656 -2.291 1 96.88 85 SER A C 1
ATOM 698 O O . SER A 1 85 ? 7.043 18.469 -1.762 1 96.88 85 SER A O 1
ATOM 700 N N . TYR A 1 86 ? 6.426 16.344 -2.15 1 95.5 86 TYR A N 1
ATOM 701 C CA . TYR A 1 86 ? 7.328 15.891 -1.101 1 95.5 86 TYR A CA 1
ATOM 702 C C . TYR A 1 86 ? 8.242 14.781 -1.609 1 95.5 86 TYR A C 1
ATOM 704 O O . TYR A 1 86 ? 8.93 14.125 -0.824 1 95.5 86 TYR A O 1
ATOM 712 N N . GLY A 1 87 ? 8.195 14.484 -2.906 1 94.81 87 GLY A N 1
ATOM 713 C CA . GLY A 1 87 ? 9.094 13.508 -3.504 1 94.81 87 GLY A CA 1
ATOM 714 C C . GLY A 1 87 ? 8.555 12.086 -3.457 1 94.81 87 GLY A C 1
ATOM 715 O O . GLY A 1 87 ? 7.855 11.719 -2.512 1 94.81 87 GLY A O 1
ATOM 716 N N . PRO A 1 88 ? 8.938 11.336 -4.379 1 93.5 88 PRO A N 1
ATOM 717 C CA . PRO A 1 88 ? 8.5 9.938 -4.418 1 93.5 88 PRO A CA 1
ATOM 718 C C . PRO A 1 88 ? 9.273 9.047 -3.447 1 93.5 88 PRO A C 1
ATOM 720 O O . PRO A 1 88 ? 10.383 9.398 -3.033 1 93.5 88 PRO A O 1
ATOM 723 N N . ALA A 1 89 ? 8.625 7.934 -3.047 1 95.62 89 ALA A N 1
ATOM 724 C CA . ALA A 1 89 ? 7.375 7.383 -3.576 1 95.62 89 ALA A CA 1
ATOM 725 C C . ALA A 1 89 ? 6.293 7.352 -2.504 1 95.62 89 ALA A C 1
ATOM 727 O O . ALA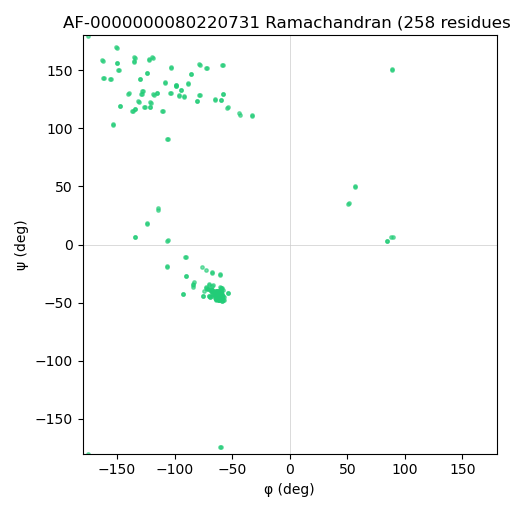 A 1 89 ? 6.531 6.895 -1.384 1 95.62 89 ALA A O 1
ATOM 728 N N . TRP A 1 90 ? 5.219 7.84 -2.781 1 98.19 90 TRP A N 1
ATOM 729 C CA . TRP A 1 90 ? 4.039 7.742 -1.929 1 98.19 90 TRP A CA 1
ATOM 730 C C . TRP A 1 90 ? 3.062 6.703 -2.469 1 98.19 90 TRP A C 1
ATOM 732 O O . TRP A 1 90 ? 3.055 6.414 -3.666 1 98.19 90 TRP A O 1
ATOM 742 N N . HIS A 1 91 ? 2.299 6.121 -1.581 1 98.75 91 HIS A N 1
ATOM 743 C CA . HIS A 1 91 ? 1.257 5.141 -1.862 1 98.75 91 HIS A CA 1
ATOM 744 C C . HIS A 1 91 ? -0.051 5.512 -1.173 1 98.75 91 HIS A C 1
ATOM 746 O O . HIS A 1 91 ? -0.044 6 -0.04 1 98.75 91 HIS A O 1
ATOM 752 N N . CYS A 1 92 ? -1.106 5.246 -1.882 1 98.94 92 CYS A N 1
ATOM 753 C CA . CYS A 1 92 ? -2.379 5.629 -1.281 1 98.94 92 CYS A CA 1
ATOM 754 C C . CYS A 1 92 ? -3.439 4.562 -1.528 1 98.94 92 CYS A C 1
ATOM 756 O O . CYS A 1 92 ? -3.592 4.082 -2.652 1 98.94 92 CYS A O 1
ATOM 758 N N . ILE A 1 93 ? -4.066 4.199 -0.493 1 98.94 93 ILE A N 1
ATOM 759 C CA . ILE A 1 93 ? -5.211 3.295 -0.511 1 98.94 93 ILE A CA 1
ATOM 760 C C . ILE A 1 93 ? -6.461 4.031 -0.031 1 98.94 93 ILE A C 1
ATOM 762 O O . ILE A 1 93 ? -6.426 4.727 0.989 1 98.94 93 ILE A O 1
ATOM 766 N N . VAL A 1 94 ? -7.488 3.906 -0.798 1 98.94 94 VAL A N 1
ATOM 767 C CA . VAL A 1 94 ? -8.766 4.516 -0.437 1 98.94 94 VAL A CA 1
ATOM 768 C C . VAL A 1 94 ? -9.875 3.469 -0.495 1 98.94 94 VAL A C 1
ATOM 770 O O . VAL A 1 94 ? -10 2.74 -1.482 1 98.94 94 VAL A O 1
ATOM 773 N N . GLY A 1 95 ? -10.656 3.461 0.571 1 98.62 95 GLY A N 1
ATOM 774 C CA . GLY A 1 95 ? -11.742 2.5 0.515 1 98.62 95 GLY A CA 1
ATOM 775 C C . GLY A 1 95 ? -12.688 2.602 1.697 1 98.62 95 GLY A C 1
ATOM 776 O O . GLY A 1 95 ? -12.5 3.438 2.584 1 98.62 95 GLY A O 1
ATOM 777 N N . THR A 1 96 ? -13.703 1.725 1.677 1 98.12 96 THR A N 1
ATOM 778 C CA . THR A 1 96 ? -14.695 1.733 2.748 1 98.12 96 THR A CA 1
ATOM 779 C C . THR A 1 96 ? -14.5 0.532 3.67 1 98.12 96 THR A C 1
ATOM 781 O O . THR A 1 96 ? -15.031 0.509 4.785 1 98.12 96 THR A O 1
ATOM 784 N N . SER A 1 97 ? -13.766 -0.503 3.143 1 97.81 97 SER A N 1
ATOM 785 C CA . SER A 1 97 ? -13.516 -1.704 3.934 1 97.81 97 SER A CA 1
ATOM 786 C C . SER A 1 97 ? -12.227 -2.396 3.506 1 97.81 97 SER A C 1
ATOM 788 O O . SER A 1 97 ? -12.203 -3.096 2.49 1 97.81 97 SER A O 1
ATOM 790 N N . PHE A 1 98 ? -11.219 -2.186 4.34 1 98.56 98 PHE A N 1
ATOM 791 C CA . PHE A 1 98 ? -9.953 -2.846 4.059 1 98.56 98 PHE A CA 1
ATOM 792 C C . PHE A 1 98 ? -9.055 -2.85 5.293 1 98.56 98 PHE A C 1
ATOM 794 O O . PHE A 1 98 ? -9.273 -2.076 6.227 1 98.56 98 PHE A O 1
ATOM 801 N N . GLY A 1 99 ? -8.148 -3.748 5.277 1 98.5 99 GLY A N 1
ATOM 802 C CA . GLY A 1 99 ? -7.012 -3.801 6.188 1 98.5 99 GLY A CA 1
ATOM 803 C C . GLY A 1 99 ? -5.676 -3.791 5.469 1 98.5 99 GLY A C 1
ATOM 804 O O . GLY A 1 99 ? -5.602 -4.094 4.277 1 98.5 99 GLY A O 1
ATOM 805 N N . SER A 1 100 ? -4.703 -3.396 6.289 1 98.62 100 SER A N 1
ATOM 806 C CA . SER A 1 100 ? -3.416 -3.242 5.621 1 98.62 100 SER A CA 1
ATOM 807 C C . SER A 1 100 ? -2.262 -3.555 6.57 1 98.62 100 SER A C 1
ATOM 809 O O . SER A 1 100 ? -2.414 -3.465 7.789 1 98.62 100 SER A O 1
ATOM 811 N N . TYR A 1 101 ? -1.229 -4.016 5.98 1 98.38 101 TYR A N 1
ATOM 812 C CA . TYR A 1 101 ? 0.075 -4.059 6.633 1 98.38 101 TYR A CA 1
ATOM 813 C C . TYR A 1 101 ? 1.177 -3.604 5.684 1 98.38 101 TYR A C 1
ATOM 815 O O . TYR A 1 101 ? 1.432 -4.246 4.664 1 98.38 101 TYR A O 1
ATOM 823 N N . VAL A 1 102 ? 1.777 -2.453 6.082 1 98.06 102 VAL A N 1
ATOM 824 C CA . VAL A 1 102 ? 2.744 -1.842 5.176 1 98.06 102 VAL A CA 1
ATOM 825 C C . VAL A 1 102 ? 3.984 -1.415 5.957 1 98.06 102 VAL A C 1
ATOM 827 O O . VAL A 1 102 ? 3.93 -1.243 7.176 1 98.06 102 VAL A O 1
ATOM 830 N N . THR A 1 103 ? 5.07 -1.277 5.262 1 96.62 103 THR A N 1
ATOM 831 C CA . THR A 1 103 ? 6.285 -0.654 5.777 1 96.62 103 THR A CA 1
ATOM 832 C C . THR A 1 103 ? 6.445 0.759 5.223 1 96.62 103 THR A C 1
ATOM 834 O O . THR A 1 103 ? 6.223 0.994 4.035 1 96.62 103 THR A O 1
ATOM 837 N N . HIS A 1 104 ? 6.691 1.652 6.113 1 96 104 HIS A N 1
ATOM 838 C CA . HIS A 1 104 ? 6.781 3.037 5.664 1 96 104 HIS A CA 1
ATOM 839 C C . HIS A 1 104 ? 7.988 3.738 6.281 1 96 104 HIS A C 1
ATOM 841 O O . HIS A 1 104 ? 8.547 3.268 7.277 1 96 104 HIS A O 1
ATOM 847 N N . SER A 1 105 ? 8.414 4.816 5.719 1 95 105 SER A N 1
ATOM 848 C CA . SER A 1 105 ? 9.438 5.688 6.277 1 95 105 SER A CA 1
ATOM 849 C C . SER A 1 105 ? 8.906 6.473 7.473 1 95 105 SER A C 1
ATOM 851 O O . SER A 1 105 ? 7.719 6.801 7.523 1 95 105 SER A O 1
ATOM 853 N N . LEU A 1 106 ? 9.859 6.793 8.344 1 94.56 106 LEU A N 1
ATOM 854 C CA . LEU A 1 106 ? 9.492 7.605 9.5 1 94.56 106 LEU A CA 1
ATOM 855 C C . LEU A 1 106 ? 8.883 8.93 9.062 1 94.56 106 LEU A C 1
ATOM 857 O O . LEU A 1 106 ? 9.398 9.594 8.156 1 94.56 106 LEU A O 1
ATOM 861 N N . GLY A 1 107 ? 7.75 9.258 9.594 1 96.94 107 GLY A N 1
ATOM 862 C CA . GLY A 1 107 ? 7.09 10.523 9.312 1 96.94 107 GLY A CA 1
ATOM 863 C C . GLY A 1 107 ? 6.25 10.492 8.055 1 96.94 107 GLY A C 1
ATOM 864 O O . GLY A 1 107 ? 5.746 11.523 7.609 1 96.94 107 GLY A O 1
ATOM 865 N N . GLY A 1 108 ? 6.172 9.352 7.43 1 97.69 108 GLY A N 1
ATOM 866 C CA . GLY A 1 108 ? 5.496 9.25 6.145 1 97.69 108 GLY A CA 1
ATOM 867 C C . GLY A 1 108 ? 4.238 8.398 6.199 1 97.69 108 GLY A C 1
ATOM 868 O O . GLY A 1 108 ? 3.879 7.75 5.215 1 97.69 108 GLY A O 1
ATOM 869 N N . PHE A 1 109 ? 3.58 8.391 7.383 1 98.69 109 PHE A N 1
ATOM 870 C CA . PHE A 1 109 ? 2.445 7.488 7.527 1 98.69 109 PHE A CA 1
ATOM 871 C C . PHE A 1 109 ? 1.221 8.234 8.039 1 98.69 109 PHE A C 1
ATOM 873 O O . PHE A 1 109 ? 1.278 8.891 9.086 1 98.69 109 PHE A O 1
ATOM 880 N N . LEU A 1 110 ? 0.104 8.039 7.332 1 98.94 110 LEU A N 1
ATOM 881 C CA . LEU A 1 110 ? -1.159 8.656 7.727 1 98.94 110 LEU A CA 1
ATOM 882 C C . LEU A 1 110 ? -2.336 7.758 7.355 1 98.94 110 LEU A C 1
ATOM 884 O O . LEU A 1 110 ? -2.512 7.406 6.188 1 98.94 110 LEU A O 1
ATOM 888 N N . TYR A 1 111 ? -3.064 7.355 8.344 1 98.94 111 TYR A N 1
ATOM 889 C CA . TYR A 1 111 ? -4.301 6.594 8.195 1 98.94 111 TYR A CA 1
ATOM 890 C C . TYR A 1 111 ? -5.473 7.324 8.836 1 98.94 111 TYR A C 1
ATOM 892 O O . TYR A 1 111 ? -5.477 7.555 10.047 1 98.94 111 TYR A O 1
ATOM 900 N N . PHE A 1 112 ? -6.484 7.691 8 1 98.88 112 PHE A N 1
ATOM 901 C CA . PHE A 1 112 ? -7.59 8.484 8.531 1 98.88 112 PHE A CA 1
ATOM 902 C C . PHE A 1 112 ? -8.875 8.188 7.766 1 98.88 112 PHE A C 1
ATOM 904 O O . PHE A 1 112 ? -8.852 7.5 6.746 1 98.88 112 PHE A O 1
ATOM 911 N N . SER A 1 113 ? -9.977 8.688 8.312 1 98.62 113 SER A N 1
ATOM 912 C CA . SER A 1 113 ? -11.258 8.602 7.625 1 98.62 113 SER A CA 1
ATOM 913 C C . SER A 1 113 ? -11.883 9.984 7.438 1 98.62 113 SER A C 1
ATOM 915 O O . SER A 1 113 ? -11.641 10.891 8.234 1 98.62 113 SER A O 1
ATOM 917 N N . ILE A 1 114 ? -12.578 10.102 6.375 1 97.62 114 ILE A N 1
ATOM 918 C CA . ILE A 1 114 ? -13.383 11.281 6.043 1 97.62 114 ILE A CA 1
ATOM 919 C C . ILE A 1 114 ? -14.758 10.844 5.543 1 97.62 114 ILE A C 1
ATOM 921 O O . ILE A 1 114 ? -14.867 10.18 4.516 1 97.62 114 ILE A O 1
ATOM 925 N N . ASP A 1 115 ? -15.82 11.141 6.164 1 93.06 115 ASP A N 1
ATOM 926 C CA . ASP A 1 115 ? -17.188 10.75 5.816 1 93.06 115 ASP A CA 1
ATOM 927 C C . ASP A 1 115 ? -17.297 9.25 5.586 1 93.06 115 ASP A C 1
ATOM 929 O O . ASP A 1 115 ? -17.812 8.805 4.562 1 93.06 115 ASP A O 1
ATOM 933 N N . LYS A 1 116 ? -16.703 8.438 6.152 1 92.75 116 LYS A N 1
ATOM 934 C CA . LYS A 1 116 ? -16.766 6.977 6.141 1 92.75 116 LYS A CA 1
ATOM 935 C C . LYS A 1 116 ? -15.844 6.395 5.078 1 92.75 116 LYS A C 1
ATOM 937 O O . LYS A 1 116 ? -15.93 5.207 4.758 1 92.75 116 LYS A O 1
ATOM 942 N N . VAL A 1 117 ? -15.117 7.266 4.508 1 97.56 117 VAL A N 1
ATOM 943 C CA . VAL A 1 117 ? -14.094 6.824 3.572 1 97.56 117 VAL A CA 1
ATOM 944 C C . VAL A 1 117 ? -12.75 6.734 4.289 1 97.56 117 VAL A C 1
ATOM 946 O O . VAL A 1 117 ? -12.32 7.684 4.953 1 97.56 117 VAL A O 1
ATOM 949 N N . TYR A 1 118 ? -12.117 5.59 4.141 1 98.75 118 TYR A N 1
ATOM 950 C CA . TYR A 1 118 ? -10.828 5.371 4.789 1 98.75 118 TYR A CA 1
ATOM 951 C C . TYR A 1 118 ? -9.68 5.59 3.809 1 98.75 118 TYR A C 1
ATOM 953 O O . TYR A 1 118 ? -9.758 5.172 2.65 1 98.75 118 TYR A O 1
ATOM 961 N N . ILE A 1 119 ? -8.648 6.281 4.305 1 98.94 119 ILE A N 1
ATOM 962 C CA . ILE A 1 119 ? -7.512 6.637 3.455 1 98.94 119 ILE A CA 1
ATOM 963 C C . ILE A 1 119 ? -6.207 6.281 4.16 1 98.94 119 ILE A C 1
ATOM 965 O O . ILE A 1 119 ? -5.973 6.699 5.297 1 98.94 119 ILE A O 1
ATOM 969 N N . LEU A 1 120 ? -5.41 5.48 3.518 1 98.94 120 LEU A N 1
ATOM 970 C CA . LEU A 1 120 ? -4.051 5.172 3.947 1 98.94 120 LEU A CA 1
ATOM 971 C C . LEU A 1 120 ? -3.027 5.785 2.998 1 98.94 120 LEU A C 1
ATOM 973 O O . LEU A 1 120 ? -3 5.457 1.811 1 98.94 120 LEU A O 1
ATOM 977 N N . LEU A 1 121 ? -2.27 6.691 3.488 1 98.94 121 LEU A N 1
ATOM 978 C CA . LEU A 1 121 ? -1.207 7.371 2.754 1 98.94 121 LEU A CA 1
ATOM 979 C C . LEU A 1 121 ? 0.142 7.164 3.434 1 98.94 121 LEU A C 1
ATOM 981 O O . LEU A 1 121 ? 0.292 7.441 4.625 1 98.94 121 LEU A O 1
ATOM 985 N N . PHE A 1 122 ? 1.115 6.578 2.623 1 98.62 122 PHE A N 1
ATOM 986 C CA . PHE A 1 122 ? 2.396 6.34 3.277 1 98.62 122 PHE A CA 1
ATOM 987 C C . PHE A 1 122 ? 3.541 6.418 2.273 1 98.62 122 PHE A C 1
ATOM 989 O O . PHE A 1 122 ? 3.33 6.25 1.071 1 98.62 122 PHE A O 1
ATOM 996 N N . LYS A 1 123 ? 4.672 6.707 2.805 1 97.62 123 LYS A N 1
ATOM 997 C CA . LYS A 1 123 ? 5.883 6.879 2.006 1 97.62 123 LYS A CA 1
ATOM 998 C C . LYS A 1 123 ? 6.844 5.711 2.205 1 97.62 123 LYS A C 1
ATOM 1000 O O . LYS A 1 123 ? 6.961 5.176 3.311 1 97.62 123 LYS A O 1
ATOM 1005 N N . THR A 1 124 ? 7.406 5.332 1.12 1 95.94 124 THR A N 1
ATOM 1006 C CA . THR A 1 124 ? 8.5 4.371 1.229 1 95.94 124 THR A CA 1
ATOM 1007 C C . THR A 1 124 ? 9.789 4.957 0.673 1 95.94 124 THR A C 1
ATOM 1009 O O . THR A 1 124 ? 9.766 5.949 -0.062 1 95.94 124 THR A O 1
ATOM 1012 N N . ALA A 1 125 ? 10.992 4.32 1.1 1 84.56 125 ALA A N 1
ATOM 1013 C CA . ALA A 1 125 ? 12.289 4.773 0.605 1 84.56 125 ALA A CA 1
ATOM 1014 C C . ALA A 1 125 ? 12.547 4.254 -0.806 1 84.56 125 ALA A C 1
ATOM 1016 O O . ALA A 1 125 ? 12.188 3.121 -1.134 1 84.56 125 ALA A O 1
ATOM 1017 N N . VAL A 1 126 ? 12.898 5.16 -1.646 1 68.94 126 VAL A N 1
ATOM 1018 C CA . VAL A 1 126 ? 13.258 4.742 -2.996 1 68.94 126 VAL A CA 1
ATOM 1019 C C . VAL A 1 126 ? 14.766 4.496 -3.076 1 68.94 126 VAL A C 1
ATOM 1021 O O . VAL A 1 126 ? 15.555 5.199 -2.438 1 68.94 126 VAL A O 1
ATOM 1024 N N . GLU A 1 127 ? 15.25 3.342 -3.553 1 61.47 127 GLU A N 1
ATOM 1025 C CA . GLU A 1 127 ? 16.672 3.158 -3.803 1 61.47 127 GLU A CA 1
ATOM 1026 C C . GLU A 1 127 ? 17.188 4.168 -4.824 1 61.47 127 GLU A C 1
ATOM 1028 O O . GLU A 1 127 ? 16.562 4.383 -5.863 1 61.47 127 GLU A O 1
ATOM 1033 N N . PRO A 1 128 ? 18.344 5.059 -4.492 1 49 128 PRO A N 1
ATOM 1034 C CA . PRO A 1 128 ? 18.906 5.887 -5.559 1 49 128 PRO A CA 1
ATOM 1035 C C . PRO A 1 128 ? 19.312 5.074 -6.785 1 49 128 PRO A C 1
ATOM 1037 O O . PRO A 1 128 ? 19.75 3.926 -6.652 1 49 128 PRO A O 1
ATOM 1040 N N . LEU A 1 129 ? 18.688 5.316 -7.945 1 46.62 129 LEU A N 1
ATOM 1041 C CA . LEU A 1 129 ? 19.234 4.695 -9.148 1 46.62 129 LEU A CA 1
ATOM 1042 C C . LEU A 1 129 ? 20.75 4.812 -9.164 1 46.62 129 LEU A C 1
ATOM 1044 O O . LEU A 1 129 ? 21.312 5.816 -8.711 1 46.62 129 LEU A O 1
ATOM 1048 N N . ASP A 1 130 ? 21.469 3.705 -9.016 1 42.97 130 ASP A N 1
ATOM 1049 C CA . ASP A 1 130 ? 22.906 3.855 -9.273 1 42.97 130 ASP A CA 1
ATOM 1050 C C . ASP A 1 130 ? 23.156 4.902 -10.352 1 42.97 130 ASP A C 1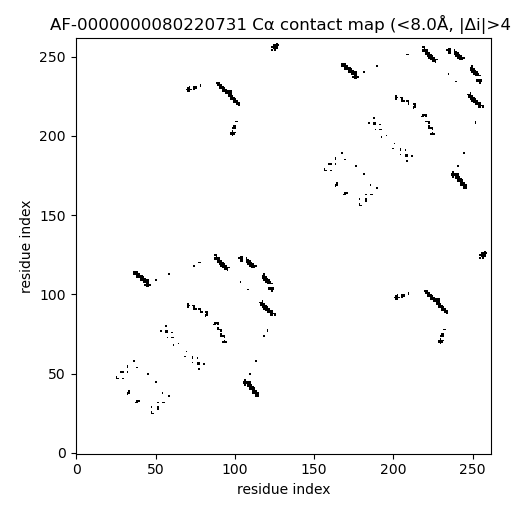
ATOM 1052 O O . ASP A 1 130 ? 22.594 4.828 -11.445 1 42.97 130 ASP A O 1
ATOM 1056 N N . GLN A 1 131 ? 23.734 6.062 -10.039 1 32.34 131 GLN A N 1
ATOM 1057 C CA . GLN A 1 131 ? 24.5 6.789 -11.047 1 32.34 131 GLN A CA 1
ATOM 1058 C C . GLN A 1 131 ? 25.625 5.93 -11.602 1 32.34 131 GLN A C 1
ATOM 1060 O O . GLN A 1 131 ? 26.297 5.223 -10.852 1 32.34 131 GLN A O 1
ATOM 1065 N N . MET B 1 1 ? 37.188 -29.062 -32.844 1 61.47 1 MET B N 1
ATOM 1066 C CA . MET B 1 1 ? 36.562 -27.781 -32.5 1 61.47 1 MET B CA 1
ATOM 1067 C C . MET B 1 1 ? 35.031 -27.859 -32.688 1 61.47 1 MET B C 1
ATOM 1069 O O . MET B 1 1 ? 34.281 -27.266 -31.891 1 61.47 1 MET B O 1
ATOM 1073 N N . GLU B 1 2 ? 34.562 -28.75 -33.562 1 76.69 2 GLU B N 1
ATOM 1074 C CA . GLU B 1 2 ? 33.188 -28.953 -33.906 1 76.69 2 GLU B CA 1
ATOM 1075 C C . GLU B 1 2 ? 32.438 -29.719 -32.812 1 76.69 2 GLU B C 1
ATOM 1077 O O . GLU B 1 2 ? 31.281 -29.438 -32.5 1 76.69 2 GLU B O 1
ATOM 1082 N N . GLY B 1 3 ? 33.156 -30.391 -31.984 1 83.31 3 GLY B N 1
ATOM 1083 C CA . GLY B 1 3 ? 32.531 -31.234 -30.984 1 83.31 3 GLY B CA 1
ATOM 1084 C C . GLY B 1 3 ? 32.125 -30.469 -29.734 1 83.31 3 GLY B C 1
ATOM 1085 O O . GLY B 1 3 ? 31.078 -30.75 -29.156 1 83.31 3 GLY B O 1
ATOM 1086 N N . ALA B 1 4 ? 32.938 -29.531 -29.391 1 88.06 4 ALA B N 1
ATOM 1087 C CA . ALA B 1 4 ? 32.656 -28.734 -28.203 1 88.06 4 ALA B CA 1
ATOM 1088 C C . ALA B 1 4 ? 31.453 -27.812 -28.406 1 88.06 4 ALA B C 1
ATOM 1090 O O . ALA B 1 4 ? 30.625 -27.672 -27.516 1 88.06 4 ALA B O 1
ATOM 1091 N N . GLU B 1 5 ? 31.406 -27.281 -29.641 1 88.88 5 GLU B N 1
ATOM 1092 C CA . GLU B 1 5 ? 30.297 -26.391 -30 1 88.88 5 GLU B CA 1
ATOM 1093 C C . GLU B 1 5 ? 28.984 -27.156 -30.047 1 88.88 5 GLU B C 1
ATOM 1095 O O . GLU B 1 5 ? 27.953 -26.641 -29.609 1 88.88 5 GLU B O 1
ATOM 1100 N N . GLU B 1 6 ? 29.094 -28.359 -30.484 1 90 6 GLU B N 1
ATOM 1101 C CA . GLU B 1 6 ? 27.891 -29.188 -30.578 1 90 6 GLU B CA 1
ATOM 1102 C C . GLU B 1 6 ? 27.391 -29.594 -29.203 1 90 6 GLU B C 1
ATOM 1104 O O . GLU B 1 6 ? 26.188 -29.641 -28.953 1 90 6 GLU B O 1
ATOM 1109 N N . GLU B 1 7 ? 28.234 -29.859 -28.391 1 90.38 7 GLU B N 1
ATOM 1110 C CA . GLU B 1 7 ? 27.875 -30.25 -27.031 1 90.38 7 GLU B CA 1
ATOM 1111 C C . GLU B 1 7 ? 27.25 -29.078 -26.266 1 90.38 7 GLU B C 1
ATOM 1113 O O . GLU B 1 7 ? 26.266 -29.266 -25.547 1 90.38 7 GLU B O 1
ATOM 1118 N N . LEU B 1 8 ? 27.859 -27.812 -26.375 1 89.62 8 LEU B N 1
ATOM 1119 C CA . LEU B 1 8 ? 27.297 -26.609 -25.75 1 89.62 8 LEU B CA 1
ATOM 1120 C C . LEU B 1 8 ? 25.875 -26.359 -26.25 1 89.62 8 LEU B C 1
ATOM 1122 O O . LEU B 1 8 ? 25 -25.984 -25.453 1 89.62 8 LEU B O 1
ATOM 1126 N N . GLU B 1 9 ? 25.766 -26.625 -27.547 1 91.62 9 GLU B N 1
ATOM 1127 C CA . GLU B 1 9 ? 24.453 -26.422 -28.141 1 91.62 9 GLU B CA 1
ATOM 1128 C C . GLU B 1 9 ? 23.453 -27.453 -27.609 1 91.62 9 GLU B C 1
ATOM 1130 O O . GLU B 1 9 ? 22.297 -27.141 -27.359 1 91.62 9 GLU B O 1
ATOM 1135 N N . ARG B 1 10 ? 23.922 -28.703 -27.453 1 90.31 10 ARG B N 1
ATOM 1136 C CA . ARG B 1 10 ? 23.078 -29.766 -26.922 1 90.31 10 ARG B CA 1
ATOM 1137 C C . ARG B 1 10 ? 22.672 -29.469 -25.484 1 90.31 10 ARG B C 1
ATOM 1139 O O . ARG B 1 10 ? 21.5 -29.641 -25.109 1 90.31 10 ARG B O 1
ATOM 1146 N N . ARG B 1 11 ? 23.594 -29.031 -24.703 1 90.06 11 ARG B N 1
ATOM 1147 C CA . ARG B 1 11 ? 23.312 -28.672 -23.312 1 90.06 11 ARG B CA 1
ATOM 1148 C C . ARG B 1 11 ? 22.344 -27.5 -23.234 1 90.06 11 ARG B C 1
ATOM 1150 O O . ARG B 1 11 ? 21.438 -27.484 -22.391 1 90.06 11 ARG B O 1
ATOM 1157 N N . SER B 1 12 ? 22.547 -26.562 -24.109 1 90.62 12 SER B N 1
ATOM 1158 C CA . SER B 1 12 ? 21.656 -25.406 -24.172 1 90.62 12 SER B CA 1
ATOM 1159 C C . SER B 1 12 ? 20.234 -25.812 -24.5 1 90.62 12 SER B C 1
ATOM 1161 O O . SER B 1 12 ? 19.281 -25.344 -23.891 1 90.62 12 SER B O 1
ATOM 1163 N N . ARG B 1 13 ? 20.234 -26.703 -25.469 1 90.5 13 ARG B N 1
ATOM 1164 C CA . ARG B 1 13 ? 18.906 -27.172 -25.875 1 90.5 13 ARG B CA 1
ATOM 1165 C C . ARG B 1 13 ? 18.219 -27.922 -24.734 1 90.5 13 ARG B C 1
ATOM 1167 O O . ARG B 1 13 ? 17.031 -27.766 -24.516 1 90.5 13 ARG B O 1
ATOM 1174 N N . PHE B 1 14 ? 18.906 -28.688 -24.156 1 91.31 14 PHE B N 1
ATOM 1175 C CA . PHE B 1 14 ? 18.359 -29.453 -23.031 1 91.31 14 PHE B CA 1
ATOM 1176 C C . PHE B 1 14 ? 17.891 -28.516 -21.922 1 91.31 14 PHE B C 1
ATOM 1178 O O . PHE B 1 14 ? 16.781 -28.688 -21.406 1 91.31 14 PHE B O 1
ATOM 1185 N N . LEU B 1 15 ? 18.594 -27.547 -21.5 1 90.31 15 LEU B N 1
ATOM 1186 C CA . LEU B 1 15 ? 18.25 -26.594 -20.453 1 90.31 15 LEU B CA 1
ATOM 1187 C C . LEU B 1 15 ? 16.984 -25.797 -20.844 1 90.31 15 LEU B C 1
ATOM 1189 O O . LEU B 1 15 ? 16.125 -25.562 -20 1 90.31 15 LEU B O 1
ATOM 1193 N N . ASN B 1 16 ? 17 -25.5 -22.016 1 89.56 16 ASN B N 1
ATOM 1194 C CA . ASN B 1 16 ? 15.836 -24.781 -22.516 1 89.56 16 ASN B CA 1
ATOM 1195 C C . ASN B 1 16 ? 14.57 -25.625 -22.422 1 89.56 16 ASN B C 1
ATOM 1197 O O . ASN B 1 16 ? 13.5 -25.125 -22.078 1 89.56 16 ASN B O 1
ATOM 1201 N N . SER B 1 17 ? 14.781 -26.844 -22.734 1 92 17 SER B N 1
ATOM 1202 C CA . SER B 1 17 ? 13.664 -27.781 -22.641 1 92 17 SER B CA 1
ATOM 1203 C C . SER B 1 17 ? 13.188 -27.922 -21.188 1 92 17 SER B C 1
ATOM 1205 O O . SER B 1 17 ? 11.984 -27.969 -20.938 1 92 17 SER B O 1
ATOM 1207 N N . LEU B 1 18 ? 14.078 -28 -20.297 1 89.94 18 LEU B N 1
ATOM 1208 C CA . LEU B 1 18 ? 13.758 -28.094 -18.875 1 89.94 18 LEU B CA 1
ATOM 1209 C C . LEU B 1 18 ? 13.031 -26.844 -18.391 1 89.94 18 LEU B C 1
ATOM 1211 O O . LEU B 1 18 ? 12.078 -26.922 -17.609 1 89.94 18 LEU B O 1
ATOM 1215 N N . ILE B 1 19 ? 13.469 -25.734 -18.859 1 88.38 19 ILE B N 1
ATOM 1216 C CA . ILE B 1 19 ? 12.859 -24.469 -18.5 1 88.38 19 ILE B CA 1
ATOM 1217 C C . ILE B 1 19 ? 11.422 -24.422 -19.016 1 88.38 19 ILE B C 1
ATOM 1219 O O . ILE B 1 19 ? 10.516 -24.016 -18.281 1 88.38 19 ILE B O 1
ATOM 1223 N N . GLN B 1 20 ? 11.32 -24.875 -20.172 1 89.56 20 GLN B N 1
ATOM 1224 C CA . GLN B 1 20 ? 9.992 -24.859 -20.766 1 89.56 20 GLN B CA 1
ATOM 1225 C C . GLN B 1 20 ? 9.047 -25.812 -20.031 1 89.56 20 GLN B C 1
ATOM 1227 O O . GLN B 1 20 ? 7.875 -25.484 -19.828 1 89.56 20 GLN B O 1
ATOM 1232 N N . LYS B 1 21 ? 9.57 -26.906 -19.75 1 91.62 21 LYS B N 1
ATOM 1233 C CA . LYS B 1 21 ? 8.766 -27.859 -18.984 1 91.62 21 LYS B CA 1
ATOM 1234 C C . LYS B 1 21 ? 8.375 -27.297 -17.625 1 91.62 21 LYS B C 1
ATOM 1236 O O . LYS B 1 21 ? 7.223 -27.422 -17.203 1 91.62 21 LYS B O 1
ATOM 1241 N N . LYS B 1 22 ? 9.273 -26.703 -16.938 1 90.44 22 LYS B N 1
ATOM 1242 C CA . LYS B 1 22 ? 8.992 -26.094 -15.641 1 90.44 22 LYS B CA 1
ATOM 1243 C C . LYS B 1 22 ? 7.93 -25 -15.773 1 90.44 22 LYS B C 1
ATOM 1245 O O . LYS B 1 22 ? 7.012 -24.922 -14.953 1 90.44 22 LYS B O 1
ATOM 1250 N N . LYS B 1 23 ? 8.086 -24.25 -16.719 1 90.38 23 LYS B N 1
ATOM 1251 C CA . LYS B 1 23 ? 7.125 -23.188 -16.984 1 90.38 23 LYS B CA 1
ATOM 1252 C C . LYS B 1 23 ? 5.727 -23.75 -17.219 1 90.38 23 LYS B C 1
ATOM 1254 O O . LYS B 1 23 ? 4.738 -23.188 -16.75 1 90.38 23 LYS B O 1
ATOM 1259 N N . ALA B 1 24 ? 5.688 -24.781 -17.844 1 90.81 24 ALA B N 1
ATOM 1260 C CA . ALA B 1 24 ? 4.41 -25.422 -18.156 1 90.81 24 ALA B CA 1
ATOM 1261 C C . ALA B 1 24 ? 3.75 -25.969 -16.891 1 90.81 24 ALA B C 1
ATOM 1263 O O . ALA B 1 24 ? 2.537 -25.844 -16.719 1 90.81 24 ALA B O 1
ATOM 1264 N N . ILE B 1 25 ? 4.484 -26.5 -16.078 1 90.75 25 ILE B N 1
ATOM 1265 C CA . ILE B 1 25 ? 3.975 -27.047 -14.82 1 90.75 25 ILE B CA 1
ATOM 1266 C C . ILE B 1 25 ? 3.41 -25.922 -13.961 1 90.75 25 ILE B C 1
ATOM 1268 O O . ILE B 1 25 ? 2.309 -26.047 -13.414 1 90.75 25 ILE B O 1
ATOM 1272 N N . GLU B 1 26 ? 4.199 -24.844 -13.859 1 90.56 26 GLU B N 1
ATOM 1273 C CA . GLU B 1 26 ? 3.77 -23.703 -13.062 1 90.56 26 GLU B CA 1
ATOM 1274 C C . GLU B 1 26 ? 2.467 -23.125 -13.602 1 90.56 26 GLU B C 1
ATOM 1276 O O . GLU B 1 26 ? 1.578 -22.75 -12.828 1 90.56 26 GLU B O 1
ATOM 1281 N N . GLN B 1 27 ? 2.352 -23.141 -14.805 1 93.06 27 GLN B N 1
ATOM 1282 C CA . GLN B 1 27 ? 1.152 -22.609 -15.438 1 93.06 27 GLN B CA 1
ATOM 1283 C C . GLN B 1 27 ? -0.055 -23.5 -15.18 1 93.06 27 GLN B C 1
ATOM 1285 O O . GLN B 1 27 ? -1.154 -23 -14.914 1 93.06 27 GLN B O 1
ATOM 1290 N N . GLN B 1 28 ? 0.218 -24.672 -15.328 1 93.31 28 GLN B N 1
ATOM 1291 C CA . GLN B 1 28 ? -0.867 -25.609 -15.047 1 93.31 28 GLN B CA 1
ATOM 1292 C C . GLN B 1 28 ? -1.304 -25.531 -13.594 1 93.31 28 GLN B C 1
ATOM 1294 O O . GLN B 1 28 ? -2.5 -25.516 -13.297 1 93.31 28 GLN B O 1
ATOM 1299 N N . GLU B 1 29 ? -0.378 -25.453 -12.75 1 92.12 29 GLU B N 1
ATOM 1300 C CA . GLU B 1 29 ? -0.683 -25.297 -11.328 1 92.12 29 GLU B CA 1
ATOM 1301 C C . GLU B 1 29 ? -1.497 -24.031 -11.078 1 92.12 29 GLU B C 1
ATOM 1303 O O . GLU B 1 29 ? -2.42 -24.016 -10.266 1 92.12 29 GLU B O 1
ATOM 1308 N N . GLN B 1 30 ? -1.132 -23.016 -11.672 1 93.81 30 GLN B N 1
ATOM 1309 C CA . GLN B 1 30 ? -1.854 -21.766 -11.492 1 93.81 30 GLN B CA 1
ATOM 1310 C C . GLN B 1 30 ? -3.312 -21.906 -11.922 1 93.81 30 GLN B C 1
ATOM 1312 O O . GLN B 1 30 ? -4.219 -21.438 -11.227 1 93.81 30 GLN B O 1
ATOM 1317 N N . LYS B 1 31 ? -3.443 -22.531 -13.062 1 93.94 31 LYS B N 1
ATOM 1318 C CA . LYS B 1 31 ? -4.805 -22.75 -13.547 1 93.94 31 LYS B CA 1
ATOM 1319 C C . LYS B 1 31 ? -5.621 -23.547 -12.539 1 93.94 31 LYS B C 1
ATOM 1321 O O . LYS B 1 31 ? -6.777 -23.219 -12.266 1 93.94 31 LYS B O 1
ATOM 1326 N N . ASP B 1 32 ? -5.02 -24.484 -12.078 1 92.38 32 ASP B N 1
ATOM 1327 C CA . ASP B 1 32 ? -5.695 -25.312 -11.094 1 92.38 32 ASP B CA 1
ATOM 1328 C C . ASP B 1 32 ? -6.051 -24.516 -9.844 1 92.38 32 ASP B C 1
ATOM 1330 O O . ASP B 1 32 ? -7.164 -24.625 -9.328 1 92.38 32 ASP B O 1
ATOM 1334 N N . HIS B 1 33 ? -5.145 -23.75 -9.352 1 90.19 33 HIS B N 1
ATOM 1335 C CA . HIS B 1 33 ? -5.383 -22.922 -8.172 1 90.19 33 HIS B CA 1
ATOM 1336 C C . HIS B 1 33 ? -6.504 -21.922 -8.422 1 90.19 33 HIS B C 1
ATOM 1338 O O . HIS B 1 33 ? -7.375 -21.734 -7.566 1 90.19 33 HIS B O 1
ATOM 1344 N N . LYS B 1 34 ? -6.469 -21.328 -9.508 1 94 34 LYS B N 1
ATOM 1345 C CA . LYS B 1 34 ? -7.477 -20.328 -9.828 1 94 34 LYS B CA 1
ATOM 1346 C C . LYS B 1 34 ? -8.875 -20.938 -9.82 1 94 34 LYS B C 1
ATOM 1348 O O . LYS B 1 34 ? -9.812 -20.344 -9.266 1 94 34 LYS B O 1
ATOM 1353 N N . GLU B 1 35 ? -8.938 -22.062 -10.336 1 92.88 35 GLU B N 1
ATOM 1354 C CA . GLU B 1 35 ? -10.234 -22.734 -10.414 1 92.88 35 GLU B CA 1
ATOM 1355 C C . GLU B 1 35 ? -10.648 -23.281 -9.055 1 92.88 35 GLU B C 1
ATOM 1357 O O . GLU B 1 35 ? -11.789 -23.094 -8.625 1 92.88 35 GLU B O 1
ATOM 1362 N N . ARG B 1 36 ? -9.766 -23.828 -8.484 1 92.5 36 ARG B N 1
ATOM 1363 C CA . ARG B 1 36 ? -10.062 -24.5 -7.215 1 92.5 36 ARG B CA 1
ATOM 1364 C C . ARG B 1 36 ? -10.359 -23.484 -6.121 1 92.5 36 ARG B C 1
ATOM 1366 O O . ARG B 1 36 ? -11.219 -23.703 -5.27 1 92.5 36 ARG B O 1
ATOM 1373 N N . PHE B 1 37 ? -9.703 -22.328 -6.145 1 92.75 37 PHE B N 1
ATOM 1374 C CA . PHE B 1 37 ? -9.773 -21.391 -5.039 1 92.75 37 PHE B CA 1
ATOM 1375 C C . PHE B 1 37 ? -10.633 -20.188 -5.414 1 92.75 37 PHE B C 1
ATOM 1377 O O . PHE B 1 37 ? -10.789 -19.25 -4.617 1 92.75 37 PHE B O 1
ATOM 1384 N N . ASN B 1 38 ? -11.234 -20.172 -6.598 1 95.5 38 ASN B N 1
ATOM 1385 C CA . ASN B 1 38 ? -12.031 -19.047 -7.055 1 95.5 38 ASN B CA 1
ATOM 1386 C C . ASN B 1 38 ? -11.227 -17.75 -7.051 1 95.5 38 ASN B C 1
ATOM 1388 O O . ASN B 1 38 ? -11.656 -16.75 -6.469 1 95.5 38 ASN B O 1
ATOM 1392 N N . ILE B 1 39 ? -10.039 -17.891 -7.668 1 97.81 39 ILE B N 1
ATOM 1393 C CA . ILE B 1 39 ? -9.109 -16.766 -7.723 1 97.81 39 ILE B CA 1
ATOM 1394 C C . ILE B 1 39 ? -9.227 -16.078 -9.078 1 97.81 39 ILE B C 1
ATOM 1396 O O . ILE B 1 39 ? -9.32 -16.734 -10.117 1 97.81 39 ILE B O 1
ATOM 1400 N N . ARG B 1 40 ? -9.258 -14.742 -9.109 1 98 40 ARG B N 1
ATOM 1401 C CA . ARG B 1 40 ? -9.188 -13.914 -10.305 1 98 40 ARG B CA 1
ATOM 1402 C C . ARG B 1 40 ? -8.07 -12.883 -10.195 1 98 40 ARG B C 1
ATOM 1404 O O . ARG B 1 40 ? -8.078 -12.039 -9.297 1 98 40 ARG B O 1
ATOM 1411 N N . VAL B 1 41 ? -7.145 -13.023 -11.102 1 98.38 41 VAL B N 1
ATOM 1412 C CA . VAL B 1 41 ? -6.059 -12.047 -11.141 1 98.38 41 VAL B CA 1
ATOM 1413 C C . VAL B 1 41 ? -6.527 -10.781 -11.859 1 98.38 41 VAL B C 1
ATOM 1415 O O . VAL B 1 41 ? -7 -10.852 -13 1 98.38 41 VAL B O 1
ATOM 1418 N N . ARG B 1 42 ? -6.426 -9.688 -11.203 1 98.12 42 ARG B N 1
ATOM 1419 C CA . ARG B 1 42 ? -6.867 -8.414 -11.773 1 98.12 42 ARG B CA 1
ATOM 1420 C C . ARG B 1 42 ? -5.711 -7.699 -12.469 1 98.12 42 ARG B C 1
ATOM 1422 O O . ARG B 1 42 ? -5.898 -7.086 -13.523 1 98.12 42 ARG B O 1
ATOM 1429 N N . ALA B 1 43 ? -4.523 -7.684 -11.891 1 98.44 43 ALA B N 1
ATOM 1430 C CA . ALA B 1 43 ? -3.287 -7.141 -12.453 1 98.44 43 ALA B CA 1
ATOM 1431 C C . ALA B 1 43 ? -2.064 -7.789 -11.812 1 98.44 43 ALA B C 1
ATOM 1433 O O . ALA B 1 43 ? -2.082 -8.125 -10.625 1 98.44 43 ALA B O 1
ATOM 1434 N N . SER B 1 44 ? -1.01 -8.016 -12.664 1 98.62 44 SER B N 1
ATOM 1435 C CA . SER B 1 44 ? 0.207 -8.602 -12.109 1 98.62 44 SER B CA 1
ATOM 1436 C C . SER B 1 44 ? 1.396 -8.383 -13.039 1 98.62 44 SER B C 1
ATOM 1438 O O . SER B 1 44 ? 1.256 -8.438 -14.266 1 98.62 44 SER B O 1
ATOM 1440 N N . ASP B 1 45 ? 2.512 -8.164 -12.469 1 97.94 45 ASP B N 1
ATOM 1441 C CA . ASP B 1 45 ? 3.77 -8.352 -13.188 1 97.94 45 ASP B CA 1
ATOM 1442 C C . ASP B 1 45 ? 4.684 -9.328 -12.445 1 97.94 45 ASP B C 1
ATOM 1444 O O . ASP B 1 45 ? 5.887 -9.375 -12.711 1 97.94 45 ASP B O 1
ATOM 1448 N N . MET B 1 46 ? 4.09 -10.055 -11.609 1 97.88 46 MET B N 1
ATOM 1449 C CA . MET B 1 46 ? 4.758 -11.023 -10.742 1 97.88 46 MET B CA 1
ATOM 1450 C C . MET B 1 46 ? 4.871 -12.383 -11.43 1 97.88 46 MET B C 1
ATOM 1452 O O . MET B 1 46 ? 3.93 -12.828 -12.078 1 97.88 46 MET B O 1
ATOM 1456 N N . PRO B 1 47 ? 5.984 -13.023 -11.289 1 96.75 47 PRO B N 1
ATOM 1457 C CA . PRO B 1 47 ? 6.094 -14.367 -11.875 1 96.75 47 PRO B CA 1
ATOM 1458 C C . PRO B 1 47 ? 5.051 -15.336 -11.32 1 96.75 47 PRO B C 1
ATOM 1460 O O . PRO B 1 47 ? 4.648 -15.219 -10.164 1 96.75 47 PRO B O 1
ATOM 1463 N N . VAL B 1 48 ? 4.762 -16.297 -12.094 1 96.69 48 VAL B N 1
ATOM 1464 C CA . VAL B 1 48 ? 3.674 -17.234 -11.812 1 96.69 48 VAL B CA 1
ATOM 1465 C C . VAL B 1 48 ? 3.951 -17.984 -10.516 1 96.69 48 VAL B C 1
ATOM 1467 O O . VAL B 1 48 ? 3.043 -18.188 -9.703 1 96.69 48 VAL B O 1
ATOM 1470 N N . ALA B 1 49 ? 5.137 -18.375 -10.375 1 94.75 49 ALA B N 1
ATOM 1471 C CA . ALA B 1 49 ? 5.484 -19.141 -9.18 1 94.75 49 ALA B CA 1
ATOM 1472 C C . ALA B 1 49 ? 5.199 -18.344 -7.914 1 94.75 49 ALA B C 1
ATOM 1474 O O . ALA B 1 49 ? 4.695 -18.875 -6.93 1 94.75 49 ALA B O 1
ATOM 1475 N N . LEU B 1 50 ? 5.516 -17.078 -7.887 1 97 50 LEU B N 1
ATOM 1476 C CA . LEU B 1 50 ? 5.266 -16.219 -6.746 1 97 50 LEU B CA 1
ATOM 1477 C C . LEU B 1 50 ? 3.77 -15.984 -6.555 1 97 50 LEU B C 1
ATOM 1479 O O . LEU B 1 50 ? 3.281 -15.953 -5.422 1 97 50 LEU B O 1
ATOM 1483 N N . GLN B 1 51 ? 3.094 -15.844 -7.641 1 98.38 51 GLN B N 1
ATOM 1484 C CA . GLN B 1 51 ? 1.644 -15.711 -7.566 1 98.38 51 GLN B CA 1
ATOM 1485 C C . GLN B 1 51 ? 1.021 -16.922 -6.867 1 98.38 51 GLN B C 1
ATOM 1487 O O . GLN B 1 51 ? 0.181 -16.766 -5.977 1 98.38 51 GLN B O 1
ATOM 1492 N N . ASN B 1 52 ? 1.479 -18.062 -7.328 1 97.44 52 ASN B N 1
ATOM 1493 C CA . ASN B 1 52 ? 0.932 -19.281 -6.758 1 97.44 52 ASN B CA 1
ATOM 1494 C C . ASN B 1 52 ? 1.161 -19.359 -5.25 1 97.44 52 ASN B C 1
ATOM 1496 O O . ASN B 1 52 ? 0.306 -19.844 -4.508 1 97.44 52 ASN B O 1
ATOM 1500 N N . ARG B 1 53 ? 2.312 -18.891 -4.832 1 97.31 53 ARG B N 1
ATOM 1501 C CA . ARG B 1 53 ? 2.598 -18.828 -3.4 1 97.31 53 ARG B CA 1
ATOM 1502 C C . ARG B 1 53 ? 1.625 -17.906 -2.686 1 97.31 53 ARG B C 1
ATOM 1504 O O . ARG B 1 53 ? 1.132 -18.219 -1.602 1 97.31 53 ARG B O 1
ATOM 1511 N N . ALA B 1 54 ? 1.364 -16.75 -3.26 1 98.62 54 ALA B N 1
ATOM 1512 C CA . ALA B 1 54 ? 0.406 -15.805 -2.688 1 98.62 54 ALA B CA 1
ATOM 1513 C C . ALA B 1 54 ? -0.986 -16.422 -2.6 1 98.62 54 ALA B C 1
ATOM 1515 O O . ALA B 1 54 ? -1.673 -16.281 -1.586 1 98.62 54 ALA B O 1
ATOM 1516 N N . PHE B 1 55 ? -1.382 -17.156 -3.656 1 98.44 55 PHE B N 1
ATOM 1517 C CA . PHE B 1 55 ? -2.691 -17.797 -3.695 1 98.44 55 PHE B CA 1
ATOM 1518 C C . PHE B 1 55 ? -2.826 -18.812 -2.57 1 98.44 55 PHE B C 1
ATOM 1520 O O . PHE B 1 55 ? -3.836 -18.828 -1.862 1 98.44 55 PHE B O 1
ATOM 1527 N N . ARG B 1 56 ? -1.861 -19.562 -2.445 1 97.44 56 ARG B N 1
ATOM 1528 C CA . ARG B 1 56 ? -1.889 -20.594 -1.421 1 97.44 56 ARG B CA 1
ATOM 1529 C C . ARG B 1 56 ? -1.949 -19.984 -0.024 1 97.44 56 ARG B C 1
ATOM 1531 O O . ARG B 1 56 ? -2.75 -20.406 0.811 1 97.44 56 ARG B O 1
ATOM 1538 N N . CYS B 1 57 ? -1.107 -19 0.213 1 98.06 57 CYS B N 1
ATOM 1539 C CA . CYS B 1 57 ? -1.076 -18.344 1.513 1 98.06 57 CYS B CA 1
ATOM 1540 C C . CYS B 1 57 ? -2.426 -17.703 1.835 1 98.06 57 CYS B C 1
ATOM 1542 O O . CYS B 1 57 ? -2.922 -17.844 2.955 1 98.06 57 CYS B O 1
ATOM 1544 N N . ALA B 1 58 ? -2.979 -17.078 0.865 1 98.44 58 ALA B N 1
ATOM 1545 C CA . ALA B 1 58 ? -4.273 -16.438 1.062 1 98.44 58 ALA B CA 1
ATOM 1546 C C . ALA B 1 58 ? -5.355 -17.469 1.377 1 98.44 58 ALA B C 1
ATOM 1548 O O . ALA B 1 58 ? -6.148 -17.281 2.303 1 98.44 58 ALA B O 1
ATOM 1549 N N . ARG B 1 59 ? -5.344 -18.531 0.631 1 97.31 59 ARG B N 1
ATOM 1550 C CA . ARG B 1 59 ? -6.336 -19.578 0.829 1 97.31 59 ARG B CA 1
ATOM 1551 C C . ARG B 1 59 ? -6.207 -20.203 2.219 1 97.31 59 ARG B C 1
ATOM 1553 O O . ARG B 1 59 ? -7.203 -20.359 2.926 1 97.31 59 ARG B O 1
ATOM 1560 N N . GLU B 1 60 ? -5.023 -20.484 2.559 1 97 60 GLU B N 1
ATOM 1561 C CA . GLU B 1 60 ? -4.785 -21.062 3.875 1 97 60 GLU B CA 1
ATOM 1562 C C . GLU B 1 60 ? -5.242 -20.125 4.988 1 97 60 GLU B C 1
ATOM 1564 O O . GLU B 1 60 ? -5.859 -20.562 5.961 1 97 60 GLU B O 1
ATOM 1569 N N . SER B 1 61 ? -4.945 -18.875 4.832 1 97.31 61 SER B N 1
ATOM 1570 C CA . SER B 1 61 ? -5.328 -17.875 5.832 1 97.31 61 SER B CA 1
ATOM 1571 C C . SER B 1 61 ? -6.848 -17.75 5.922 1 97.31 61 SER B C 1
ATOM 1573 O O . SER B 1 61 ? -7.406 -17.703 7.02 1 97.31 61 SER B O 1
ATOM 1575 N N . LEU B 1 62 ? -7.484 -17.75 4.824 1 96.56 62 LEU B N 1
ATOM 1576 C CA . LEU B 1 62 ? -8.938 -17.609 4.793 1 96.56 62 LEU B CA 1
ATOM 1577 C C . LEU B 1 62 ? -9.617 -18.828 5.398 1 96.56 62 LEU B C 1
ATOM 1579 O O . LEU B 1 62 ? -10.609 -18.703 6.117 1 96.56 62 LEU B O 1
ATOM 1583 N N . ASP B 1 63 ? -9.055 -19.953 5.094 1 95.44 63 ASP B N 1
ATOM 1584 C CA . ASP B 1 63 ? -9.633 -21.203 5.582 1 95.44 63 ASP B CA 1
ATOM 1585 C C . ASP B 1 63 ? -9.492 -21.312 7.098 1 95.44 63 ASP B C 1
ATOM 1587 O O . ASP B 1 63 ? -10.281 -22 7.75 1 95.44 63 ASP B O 1
ATOM 1591 N N . SER B 1 64 ? -8.523 -20.625 7.594 1 95.25 64 SER B N 1
ATOM 1592 C CA . SER B 1 64 ? -8.266 -20.703 9.031 1 95.25 64 SER B CA 1
ATOM 1593 C C . SER B 1 64 ? -9.039 -19.656 9.797 1 95.25 64 SER B C 1
ATOM 1595 O O . SER B 1 64 ? -9.055 -19.656 11.031 1 95.25 64 SER B O 1
ATOM 1597 N N . MET B 1 65 ? -9.609 -18.766 9.094 1 92.38 65 MET B N 1
ATOM 1598 C CA . MET B 1 65 ? -10.344 -17.672 9.727 1 92.38 65 MET B CA 1
ATOM 1599 C C . MET B 1 65 ? -11.789 -18.094 10.023 1 92.38 65 MET B C 1
ATOM 1601 O O . MET B 1 65 ? -12.375 -18.891 9.281 1 92.38 65 MET B O 1
ATOM 1605 N N . PRO B 1 66 ? -12.211 -17.516 11.117 1 85.69 66 PRO B N 1
ATOM 1606 C CA . PRO B 1 66 ? -13.648 -17.734 11.297 1 85.69 66 PRO B CA 1
ATOM 1607 C C . PRO B 1 66 ? -14.477 -17.172 10.148 1 85.69 66 PRO B C 1
ATOM 1609 O O . PRO B 1 66 ? -13.922 -16.656 9.172 1 85.69 66 PRO B O 1
ATOM 1612 N N . LYS B 1 67 ? -15.758 -17.188 10.219 1 83.5 67 LYS B N 1
ATOM 1613 C CA . LYS B 1 67 ? -16.688 -16.797 9.172 1 83.5 67 LYS B CA 1
ATOM 1614 C C . LYS B 1 67 ? -16.5 -15.336 8.781 1 83.5 67 LYS B C 1
ATOM 1616 O O . LYS B 1 67 ? -16.594 -14.984 7.602 1 83.5 67 LYS B O 1
ATOM 1621 N N . LYS B 1 68 ? -15.992 -14.547 9.711 1 92.44 68 LYS B N 1
ATOM 1622 C CA . LYS B 1 68 ? -15.844 -13.125 9.398 1 92.44 68 LYS B CA 1
ATOM 1623 C C . LYS B 1 68 ? -14.438 -12.828 8.875 1 92.44 68 LYS B C 1
ATOM 1625 O O . LYS B 1 68 ? -13.445 -13.273 9.461 1 92.44 68 LYS B O 1
ATOM 1630 N N . LEU B 1 69 ? -14.414 -12.094 7.809 1 95.75 69 LEU B N 1
ATOM 1631 C CA . LEU B 1 69 ? -13.133 -11.719 7.215 1 95.75 69 LEU B CA 1
ATOM 1632 C C . LEU B 1 69 ? -12.344 -10.82 8.156 1 95.75 69 LEU B C 1
ATOM 1634 O O . LEU B 1 69 ? -12.852 -9.797 8.617 1 95.75 69 LEU B O 1
ATOM 1638 N N . ASP B 1 70 ? -11.164 -11.242 8.414 1 97.25 70 ASP B N 1
ATOM 1639 C CA . ASP B 1 70 ? -10.188 -10.383 9.086 1 97.25 70 ASP B CA 1
ATOM 1640 C C . ASP B 1 70 ? -9.117 -9.898 8.102 1 97.25 70 ASP B C 1
ATOM 1642 O O . ASP B 1 70 ? -8.078 -10.547 7.945 1 97.25 70 ASP B O 1
ATOM 1646 N N . SER B 1 71 ? -9.414 -8.805 7.543 1 98 71 SER B N 1
ATOM 1647 C CA . SER B 1 71 ? -8.57 -8.273 6.48 1 98 71 SER B CA 1
ATOM 1648 C C . SER B 1 71 ? -7.16 -7.984 6.988 1 98 71 SER B C 1
ATOM 1650 O O . SER B 1 71 ? -6.176 -8.25 6.297 1 98 71 SER B O 1
ATOM 1652 N N . LYS B 1 72 ? -7.059 -7.48 8.133 1 97.69 72 LYS B N 1
ATOM 1653 C CA . LYS B 1 72 ? -5.762 -7.129 8.703 1 97.69 72 LYS B CA 1
ATOM 1654 C C . LYS B 1 72 ? -4.906 -8.375 8.93 1 97.69 72 LYS B C 1
ATOM 1656 O O . LYS B 1 72 ? -3.709 -8.375 8.641 1 97.69 72 LYS B O 1
ATOM 1661 N N . ARG B 1 73 ? -5.488 -9.312 9.391 1 97.06 73 ARG B N 1
ATOM 1662 C CA . ARG B 1 73 ? -4.773 -10.562 9.648 1 97.06 73 ARG B CA 1
ATOM 1663 C C . ARG B 1 73 ? -4.258 -11.18 8.359 1 97.06 73 ARG B C 1
ATOM 1665 O O . ARG B 1 73 ? -3.115 -11.641 8.297 1 97.06 73 ARG B O 1
ATOM 1672 N N . LEU B 1 74 ? -5.113 -11.242 7.398 1 98.44 74 LEU B N 1
ATOM 1673 C CA . LEU B 1 74 ? -4.699 -11.789 6.109 1 98.44 74 LEU B CA 1
ATOM 1674 C C . LEU B 1 74 ? -3.586 -10.945 5.496 1 98.44 74 LEU B C 1
ATOM 1676 O O . LEU B 1 74 ? -2.617 -11.492 4.957 1 98.44 74 LEU B O 1
ATOM 1680 N N . ALA B 1 75 ? -3.723 -9.656 5.617 1 98.88 75 ALA B N 1
ATOM 1681 C CA . ALA B 1 75 ? -2.676 -8.766 5.113 1 98.88 75 ALA B CA 1
ATOM 1682 C C . ALA B 1 75 ? -1.347 -9.031 5.812 1 98.88 75 ALA B C 1
ATOM 1684 O O . ALA B 1 75 ? -0.3 -9.102 5.164 1 98.88 75 ALA B O 1
ATOM 1685 N N . LEU B 1 76 ? -1.439 -9.203 7.039 1 98.62 76 LEU B N 1
ATOM 1686 C CA . LEU B 1 76 ? -0.238 -9.484 7.816 1 98.62 76 LEU B CA 1
ATOM 1687 C C . LEU B 1 76 ? 0.389 -10.812 7.387 1 98.62 76 LEU B C 1
ATOM 1689 O O . LEU B 1 76 ? 1.606 -10.891 7.207 1 98.62 76 LEU B O 1
ATOM 1693 N N . ALA B 1 77 ? -0.423 -11.789 7.219 1 98.56 77 ALA B N 1
ATOM 1694 C CA . ALA B 1 77 ? 0.069 -13.109 6.84 1 98.56 77 ALA B CA 1
ATOM 1695 C C . ALA B 1 77 ? 0.822 -13.055 5.516 1 98.56 77 ALA B C 1
ATOM 1697 O O . ALA B 1 77 ? 1.922 -13.602 5.398 1 98.56 77 ALA B O 1
ATOM 1698 N N . LEU B 1 78 ? 0.233 -12.391 4.617 1 98.81 78 LEU B N 1
ATOM 1699 C CA . LEU B 1 78 ? 0.842 -12.312 3.293 1 98.81 78 LEU B CA 1
ATOM 1700 C C . LEU B 1 78 ? 2.119 -11.484 3.326 1 98.81 78 LEU B C 1
ATOM 1702 O O . LEU B 1 78 ? 3.131 -11.867 2.736 1 98.81 78 LEU B O 1
ATOM 1706 N N . LYS B 1 79 ? 2.037 -10.391 3.967 1 98.69 79 LYS B N 1
ATOM 1707 C CA . LYS B 1 79 ? 3.221 -9.539 4.066 1 98.69 79 LYS B CA 1
ATOM 1708 C C . LYS B 1 79 ? 4.379 -10.289 4.723 1 98.69 79 LYS B C 1
ATOM 1710 O O . LYS B 1 79 ? 5.512 -10.234 4.238 1 98.69 79 LYS B O 1
ATOM 1715 N N . LYS B 1 80 ? 4.141 -10.898 5.777 1 98.38 80 LYS B N 1
ATOM 1716 C CA . LYS B 1 80 ? 5.176 -11.633 6.504 1 98.38 80 LYS B CA 1
ATOM 1717 C C . LYS B 1 80 ? 5.738 -12.773 5.652 1 98.38 80 LYS B C 1
ATOM 1719 O O . LYS B 1 80 ? 6.953 -12.969 5.598 1 98.38 80 LYS B O 1
ATOM 1724 N N . GLU B 1 81 ? 4.879 -13.539 5.062 1 98.44 81 GLU B N 1
ATOM 1725 C CA . GLU B 1 81 ? 5.297 -14.641 4.199 1 98.44 81 GLU B CA 1
ATOM 1726 C C . GLU B 1 81 ? 6.262 -14.164 3.119 1 98.44 81 GLU B C 1
ATOM 1728 O O . GLU B 1 81 ? 7.312 -14.766 2.902 1 98.44 81 GLU B O 1
ATOM 1733 N N . PHE B 1 82 ? 5.973 -13.055 2.566 1 98.5 82 PHE B N 1
ATOM 1734 C CA . PHE B 1 82 ? 6.762 -12.594 1.429 1 98.5 82 PHE B CA 1
ATOM 1735 C C . PHE B 1 82 ? 8.016 -11.867 1.899 1 98.5 82 PHE B C 1
ATOM 1737 O O . PHE B 1 82 ? 9.07 -11.961 1.268 1 98.5 82 PHE B O 1
ATOM 1744 N N . ASP B 1 83 ? 7.879 -11.188 2.98 1 97.62 83 ASP B N 1
ATOM 1745 C CA . ASP B 1 83 ? 9.086 -10.609 3.557 1 97.62 83 ASP B CA 1
ATOM 1746 C C . ASP B 1 83 ? 10.102 -11.695 3.906 1 97.62 83 ASP B C 1
ATOM 1748 O O . ASP B 1 83 ? 11.297 -11.539 3.65 1 97.62 83 ASP B O 1
ATOM 1752 N N . SER B 1 84 ? 9.602 -12.703 4.438 1 97.94 84 SER B N 1
ATOM 1753 C CA . SER B 1 84 ? 10.477 -13.781 4.902 1 97.94 84 SER B CA 1
ATOM 1754 C C . SER B 1 84 ? 11.047 -14.57 3.732 1 97.94 84 SER B C 1
ATOM 1756 O O . SER B 1 84 ? 12.234 -14.906 3.727 1 97.94 84 SER B O 1
ATOM 1758 N N . SER B 1 85 ? 10.25 -14.766 2.729 1 96.94 85 SER B N 1
ATOM 1759 C CA . SER B 1 85 ? 10.633 -15.664 1.644 1 96.94 85 SER B CA 1
ATOM 1760 C C . SER B 1 85 ? 11.383 -14.914 0.546 1 96.94 85 SER B C 1
ATOM 1762 O O . SER B 1 85 ? 12.227 -15.492 -0.138 1 96.94 85 SER B O 1
ATOM 1764 N N . TYR B 1 86 ? 11.109 -13.625 0.415 1 95.44 86 TYR B N 1
ATOM 1765 C CA . TYR B 1 86 ? 11.633 -12.953 -0.774 1 95.44 86 TYR B CA 1
ATOM 1766 C C . TYR B 1 86 ? 12.266 -11.617 -0.415 1 95.44 86 TYR B C 1
ATOM 1768 O O . TYR B 1 86 ? 12.586 -10.812 -1.298 1 95.44 86 TYR B O 1
ATOM 1776 N N . GLY B 1 87 ? 12.383 -11.297 0.883 1 94.81 87 GLY B N 1
ATOM 1777 C CA . GLY B 1 87 ? 13.055 -10.094 1.33 1 94.81 87 GLY B CA 1
ATOM 1778 C C . GLY B 1 87 ? 12.141 -8.891 1.425 1 94.81 87 GLY B C 1
ATOM 1779 O O . GLY B 1 87 ? 11.203 -8.75 0.63 1 94.81 87 GLY B O 1
ATOM 1780 N N . PRO B 1 88 ? 12.445 -8.039 2.291 1 93.56 88 PRO B N 1
ATOM 1781 C CA . PRO B 1 88 ? 11.648 -6.828 2.449 1 93.56 88 PRO B CA 1
ATOM 1782 C C . PRO B 1 88 ? 11.945 -5.777 1.382 1 93.56 88 PRO B C 1
ATOM 1784 O O . PRO B 1 88 ? 13.008 -5.809 0.762 1 93.56 88 PRO B O 1
ATOM 1787 N N . ALA B 1 89 ? 10.945 -4.906 1.124 1 95.56 89 ALA B N 1
ATOM 1788 C CA . ALA B 1 89 ? 9.719 -4.723 1.893 1 95.56 89 ALA B CA 1
ATOM 1789 C C . ALA B 1 89 ? 8.492 -5.027 1.043 1 95.56 89 ALA B C 1
ATOM 1791 O O . ALA B 1 89 ? 8.375 -4.559 -0.091 1 95.56 89 ALA B O 1
ATOM 1792 N N . TRP B 1 90 ? 7.656 -5.797 1.5 1 98.19 90 TRP B N 1
ATOM 1793 C CA . TRP B 1 90 ? 6.363 -6.062 0.882 1 98.19 90 TRP B CA 1
ATOM 1794 C C . TRP B 1 90 ? 5.246 -5.332 1.619 1 98.19 90 TRP B C 1
ATOM 1796 O O . TRP B 1 90 ? 5.379 -5.02 2.805 1 98.19 90 TRP B O 1
ATOM 1806 N N . HIS B 1 91 ? 4.203 -5.023 0.91 1 98.75 91 HIS B N 1
ATOM 1807 C CA . HIS B 1 91 ? 2.994 -4.375 1.406 1 98.75 91 HIS B CA 1
ATOM 1808 C C . HIS B 1 91 ? 1.744 -5.129 0.96 1 98.75 91 HIS B C 1
ATOM 1810 O O . HIS B 1 91 ? 1.682 -5.625 -0.168 1 98.75 91 HIS B O 1
ATOM 1816 N N . CYS B 1 92 ? 0.801 -5.16 1.848 1 98.94 92 CYS B N 1
ATOM 1817 C CA . CYS B 1 92 ? -0.396 -5.91 1.485 1 98.94 92 CYS B CA 1
ATOM 1818 C C . CYS B 1 92 ? -1.655 -5.191 1.953 1 98.94 92 CYS B C 1
ATOM 1820 O O . CYS B 1 92 ? -1.732 -4.75 3.1 1 98.94 92 CYS B O 1
ATOM 1822 N N . ILE B 1 93 ? -2.535 -5.051 1.062 1 98.94 93 ILE B N 1
ATOM 1823 C CA . ILE B 1 93 ? -3.869 -4.512 1.315 1 98.94 93 ILE B CA 1
ATOM 1824 C C . ILE B 1 93 ? -4.918 -5.59 1.055 1 98.94 93 ILE B C 1
ATOM 1826 O O . ILE B 1 93 ? -4.875 -6.27 0.027 1 98.94 93 ILE B O 1
ATOM 1830 N N . VAL B 1 94 ? -5.785 -5.742 2.002 1 98.88 94 VAL B N 1
ATOM 1831 C CA . VAL B 1 94 ? -6.875 -6.703 1.866 1 98.88 94 VAL B CA 1
ATOM 1832 C C . VAL B 1 94 ? -8.211 -6.016 2.156 1 98.88 94 VAL B C 1
ATOM 1834 O O . VAL B 1 94 ? -8.352 -5.332 3.17 1 98.88 94 VAL B O 1
ATOM 1837 N N . GLY B 1 95 ? -9.141 -6.266 1.249 1 98.62 95 GLY B N 1
ATOM 1838 C CA . GLY B 1 95 ? -10.43 -5.656 1.527 1 98.62 95 GLY B CA 1
ATOM 1839 C C . GLY B 1 95 ? -11.508 -6.055 0.538 1 98.62 95 GLY B C 1
ATOM 1840 O O . GLY B 1 95 ? -11.25 -6.816 -0.397 1 98.62 95 GLY B O 1
ATOM 1841 N N . THR B 1 96 ? -12.719 -5.52 0.771 1 98.12 96 THR B N 1
ATOM 1842 C CA . THR B 1 96 ? -13.844 -5.84 -0.1 1 98.12 96 THR B CA 1
ATOM 1843 C C . THR B 1 96 ? -14.188 -4.656 -1.003 1 98.12 96 THR B C 1
ATOM 1845 O O . THR B 1 96 ? -14.891 -4.812 -2 1 98.12 96 THR B O 1
ATOM 1848 N N . SER B 1 97 ? -13.688 -3.439 -0.589 1 97.75 97 SER B N 1
ATOM 1849 C CA . SER B 1 97 ? -13.953 -2.238 -1.373 1 97.75 97 SER B CA 1
ATOM 1850 C C . SER B 1 97 ? -12.859 -1.193 -1.172 1 97.75 97 SER B C 1
ATOM 1852 O O . SER B 1 97 ? -12.852 -0.483 -0.163 1 97.75 97 SER B O 1
ATOM 1854 N N . PHE B 1 98 ? -12 -1.13 -2.188 1 98.56 98 PHE B N 1
ATOM 1855 C CA . PHE B 1 98 ? -10.945 -0.124 -2.127 1 98.56 98 PHE B CA 1
ATOM 1856 C C . PHE B 1 98 ? -10.336 0.107 -3.506 1 98.56 98 PHE B C 1
ATOM 1858 O O . PHE B 1 98 ? -10.492 -0.721 -4.406 1 98.56 98 PHE B O 1
ATOM 1865 N N . GLY B 1 99 ? -9.75 1.225 -3.639 1 98.5 99 GLY B N 1
ATOM 1866 C CA . GLY B 1 99 ? -8.867 1.578 -4.738 1 98.5 99 GLY B CA 1
ATOM 1867 C C . GLY B 1 99 ? -7.477 1.976 -4.285 1 98.5 99 GLY B C 1
ATOM 1868 O O . GLY B 1 99 ? -7.273 2.318 -3.119 1 98.5 99 GLY B O 1
ATOM 1869 N N . SER B 1 100 ? -6.602 1.854 -5.273 1 98.62 100 SER B N 1
ATOM 1870 C CA . SER B 1 100 ? -5.223 2.094 -4.859 1 98.62 100 SER B CA 1
ATOM 1871 C C . SER B 1 100 ? -4.398 2.693 -5.996 1 98.62 100 SER B C 1
ATOM 1873 O O . SER B 1 100 ? -4.738 2.527 -7.168 1 98.62 100 SER B O 1
ATOM 1875 N N . TYR B 1 101 ? -3.449 3.453 -5.594 1 98.38 101 TYR B N 1
ATOM 1876 C CA . TYR B 1 101 ? -2.355 3.848 -6.477 1 98.38 101 TYR B CA 1
ATOM 1877 C C . TYR B 1 101 ? -1.016 3.752 -5.758 1 98.38 101 TYR B C 1
ATOM 1879 O O . TYR B 1 101 ? -0.775 4.465 -4.781 1 98.38 101 TYR B O 1
ATOM 1887 N N . VAL B 1 102 ? -0.193 2.803 -6.293 1 98 102 VAL B N 1
ATOM 1888 C CA . VAL B 1 102 ? 1.059 2.52 -5.598 1 98 102 VAL B CA 1
ATOM 1889 C C . VAL B 1 102 ? 2.203 2.441 -6.605 1 98 102 VAL B C 1
ATOM 1891 O O . VAL B 1 102 ? 1.976 2.23 -7.797 1 98 102 VAL B O 1
ATOM 1894 N N . THR B 1 103 ? 3.389 2.654 -6.117 1 96.69 103 THR B N 1
ATOM 1895 C CA . THR B 1 103 ? 4.613 2.395 -6.867 1 96.69 103 THR B CA 1
ATOM 1896 C C . THR B 1 103 ? 5.277 1.104 -6.391 1 96.69 103 THR B C 1
ATOM 1898 O O . THR B 1 103 ? 5.359 0.854 -5.184 1 96.69 103 THR B O 1
ATOM 1901 N N . HIS B 1 104 ? 5.605 0.283 -7.344 1 95.94 104 HIS B N 1
ATOM 1902 C CA . HIS B 1 104 ? 6.176 -1.003 -6.957 1 95.94 104 HIS B CA 1
ATOM 1903 C C . HIS B 1 104 ? 7.398 -1.34 -7.805 1 95.94 104 HIS B C 1
ATOM 1905 O O . HIS B 1 104 ? 7.602 -0.755 -8.875 1 95.94 104 HIS B O 1
ATOM 1911 N N . SER B 1 105 ? 8.219 -2.223 -7.352 1 95 105 SER B N 1
ATOM 1912 C CA . SER B 1 105 ? 9.328 -2.777 -8.117 1 95 105 SER B CA 1
ATOM 1913 C C . SER B 1 105 ? 8.836 -3.721 -9.211 1 95 105 SER B C 1
ATOM 1915 O O . SER B 1 105 ? 7.809 -4.383 -9.047 1 95 105 SER B O 1
ATOM 1917 N N . LEU B 1 106 ? 9.648 -3.773 -10.25 1 94.5 106 LEU B N 1
ATOM 1918 C CA . LEU B 1 106 ? 9.328 -4.688 -11.344 1 94.5 106 LEU B CA 1
ATOM 1919 C C . LEU B 1 106 ? 9.227 -6.121 -10.836 1 94.5 106 LEU B C 1
ATOM 1921 O O . LEU B 1 106 ? 10.07 -6.574 -10.062 1 94.5 106 LEU B O 1
ATOM 1925 N N . GLY B 1 107 ? 8.164 -6.77 -11.164 1 96.88 107 GLY B N 1
ATOM 1926 C CA . GLY B 1 107 ? 7.965 -8.164 -10.797 1 96.88 107 GLY B CA 1
ATOM 1927 C C . GLY B 1 107 ? 7.398 -8.344 -9.406 1 96.88 107 GLY B C 1
ATOM 1928 O O . GLY B 1 107 ? 7.309 -9.461 -8.906 1 96.88 107 GLY B O 1
ATOM 1929 N N . GLY B 1 108 ? 7.113 -7.258 -8.75 1 97.62 108 GLY B N 1
ATOM 1930 C CA . GLY B 1 108 ? 6.676 -7.32 -7.363 1 97.62 108 GLY B CA 1
ATOM 1931 C C . GLY B 1 108 ? 5.246 -6.863 -7.164 1 97.62 108 GLY B C 1
ATOM 1932 O O . GLY B 1 108 ? 4.902 -6.309 -6.121 1 97.62 108 GLY B O 1
ATOM 1933 N N . PHE B 1 109 ? 4.402 -7.086 -8.195 1 98.69 109 PHE B N 1
ATOM 1934 C CA . PHE B 1 109 ? 3.051 -6.551 -8.109 1 98.69 109 PHE B CA 1
ATOM 1935 C C . PHE B 1 109 ? 2.018 -7.633 -8.406 1 98.69 109 PHE B C 1
ATOM 1937 O O . PHE B 1 109 ? 2.064 -8.266 -9.461 1 98.69 109 PHE B O 1
ATOM 1944 N N . LEU B 1 110 ? 1.042 -7.742 -7.492 1 98.94 110 LEU B N 1
ATOM 1945 C CA . LEU B 1 110 ? -0.043 -8.703 -7.664 1 98.94 110 LEU B CA 1
ATOM 1946 C C . LEU B 1 110 ? -1.339 -8.172 -7.062 1 98.94 110 LEU B C 1
ATOM 1948 O O . LEU B 1 110 ? -1.39 -7.855 -5.871 1 98.94 110 LEU B O 1
ATOM 1952 N N . TYR B 1 111 ? -2.312 -8.023 -7.887 1 98.94 111 TYR B N 1
ATOM 1953 C CA . TYR B 1 111 ? -3.664 -7.648 -7.492 1 98.94 111 TYR B CA 1
ATOM 1954 C C . TYR B 1 111 ? -4.676 -8.703 -7.93 1 98.94 111 TYR B C 1
ATOM 1956 O O . TYR B 1 111 ? -4.836 -8.953 -9.125 1 98.94 111 TYR B O 1
ATOM 1964 N N . PHE B 1 112 ? -5.371 -9.32 -6.945 1 98.88 112 PHE B N 1
ATOM 1965 C CA . PHE B 1 112 ? -6.277 -10.406 -7.281 1 98.88 112 PHE B CA 1
ATOM 1966 C C . PHE B 1 112 ? -7.434 -10.477 -6.285 1 98.88 112 PHE B C 1
ATOM 1968 O O . PHE B 1 112 ? -7.422 -9.789 -5.266 1 98.88 112 PHE B O 1
ATOM 1975 N N . SER B 1 113 ? -8.414 -11.289 -6.625 1 98.62 113 SER B N 1
ATOM 1976 C CA . SER B 1 113 ? -9.523 -11.555 -5.711 1 98.62 113 SER B CA 1
ATOM 1977 C C . SER B 1 113 ? -9.68 -13.047 -5.449 1 98.62 113 SER B C 1
ATOM 1979 O O . SER B 1 113 ? -9.336 -13.867 -6.305 1 98.62 113 SER B O 1
ATOM 1981 N N . ILE B 1 114 ? -10.102 -13.336 -4.289 1 97.56 114 ILE B N 1
ATOM 1982 C CA . ILE B 1 114 ? -10.461 -14.68 -3.85 1 97.56 114 ILE B CA 1
ATOM 1983 C C . ILE B 1 114 ? -11.781 -14.641 -3.092 1 97.56 114 ILE B C 1
ATOM 1985 O O . ILE B 1 114 ? -11.883 -14.016 -2.037 1 97.56 114 ILE B O 1
ATOM 1989 N N . ASP B 1 115 ? -12.82 -15.25 -3.514 1 93.06 115 ASP B N 1
ATOM 1990 C CA . ASP B 1 115 ? -14.148 -15.266 -2.91 1 93.06 115 ASP B CA 1
ATOM 1991 C C . ASP B 1 115 ? -14.633 -13.844 -2.619 1 93.06 115 ASP B C 1
ATOM 1993 O O . ASP B 1 115 ? -15.062 -13.547 -1.503 1 93.06 115 ASP B O 1
ATOM 1997 N N . LYS B 1 116 ? -14.43 -12.914 -3.273 1 92.75 116 LYS B N 1
ATOM 1998 C CA . LYS B 1 116 ? -14.906 -11.539 -3.207 1 92.75 116 LYS B CA 1
ATOM 1999 C C . LYS B 1 116 ? -14.008 -10.688 -2.312 1 92.75 116 LYS B C 1
ATOM 2001 O O . LYS B 1 116 ? -14.375 -9.562 -1.951 1 92.75 116 LYS B O 1
ATOM 2006 N N . VAL B 1 117 ? -12.961 -11.312 -1.905 1 97.56 117 VAL B N 1
ATOM 2007 C CA . VAL B 1 117 ? -11.945 -10.562 -1.163 1 97.56 117 VAL B CA 1
ATOM 2008 C C . VAL B 1 117 ? -10.836 -10.109 -2.111 1 97.56 117 VAL B C 1
ATOM 2010 O O . VAL B 1 117 ? -10.281 -10.922 -2.859 1 97.56 117 VAL B O 1
ATOM 2013 N N . TYR B 1 118 ? -10.555 -8.828 -2.053 1 98.75 118 TYR B N 1
ATOM 2014 C CA . TYR B 1 118 ? -9.523 -8.258 -2.92 1 98.75 118 TYR B CA 1
ATOM 2015 C C . TYR B 1 118 ? -8.203 -8.109 -2.174 1 98.75 118 TYR B C 1
ATOM 2017 O O . TYR B 1 118 ? -8.18 -7.703 -1.01 1 98.75 118 TYR B O 1
ATOM 2025 N N . ILE B 1 119 ? -7.117 -8.5 -2.865 1 98.94 119 ILE B N 1
ATOM 2026 C CA . ILE B 1 119 ? -5.793 -8.492 -2.25 1 98.94 119 ILE B CA 1
ATOM 2027 C C . ILE B 1 119 ? -4.797 -7.793 -3.174 1 98.94 119 ILE B C 1
ATOM 2029 O O . ILE B 1 119 ? -4.664 -8.164 -4.344 1 98.94 119 ILE B O 1
ATOM 2033 N N . LEU B 1 120 ? -4.164 -6.773 -2.666 1 98.94 120 LEU B N 1
ATOM 2034 C CA . LEU B 1 120 ? -3.055 -6.102 -3.33 1 98.94 120 LEU B CA 1
ATOM 2035 C C . LEU B 1 120 ? -1.742 -6.371 -2.604 1 98.94 120 LEU B C 1
ATOM 2037 O O . LEU B 1 120 ? -1.594 -6.02 -1.431 1 98.94 120 LEU B O 1
ATOM 2041 N N . LEU B 1 121 ? -0.856 -7.035 -3.238 1 98.94 121 LEU B N 1
ATOM 2042 C CA . LEU B 1 121 ? 0.471 -7.363 -2.729 1 98.94 121 LEU B CA 1
ATOM 2043 C C . LEU B 1 121 ? 1.558 -6.797 -3.639 1 98.94 121 LEU B C 1
ATOM 2045 O O . LEU B 1 121 ? 1.564 -7.066 -4.844 1 98.94 121 LEU B O 1
ATOM 2049 N N . PHE B 1 122 ? 2.445 -5.93 -3.012 1 98.62 122 PHE B N 1
ATOM 2050 C CA . PHE B 1 122 ? 3.459 -5.355 -3.887 1 98.62 122 PHE B CA 1
ATOM 2051 C C . PHE B 1 122 ? 4.742 -5.074 -3.115 1 98.62 122 PHE B C 1
ATOM 2053 O O . PHE B 1 122 ? 4.723 -4.949 -1.889 1 98.62 122 PHE B O 1
ATOM 2060 N N . LYS B 1 123 ? 5.789 -5.035 -3.848 1 97.56 123 LYS B N 1
ATOM 2061 C CA . LYS B 1 123 ? 7.121 -4.824 -3.291 1 97.56 123 LYS B CA 1
ATOM 2062 C C . LYS B 1 123 ? 7.648 -3.436 -3.633 1 97.56 123 LYS B C 1
ATOM 2064 O O . LYS B 1 123 ? 7.398 -2.922 -4.727 1 97.56 123 LYS B O 1
ATOM 2069 N N . THR B 1 124 ? 8.273 -2.879 -2.67 1 95.94 124 THR B N 1
ATOM 2070 C CA . THR B 1 124 ? 9 -1.646 -2.955 1 95.94 124 THR B CA 1
ATOM 2071 C C . THR B 1 124 ? 10.492 -1.815 -2.664 1 95.94 124 THR B C 1
ATOM 2073 O O . THR B 1 124 ? 10.891 -2.752 -1.97 1 95.94 124 THR B O 1
ATOM 2076 N N . ALA B 1 125 ? 11.352 -0.862 -3.277 1 84.44 125 ALA B N 1
ATOM 2077 C CA . ALA B 1 125 ? 12.797 -0.908 -3.049 1 84.44 125 ALA B CA 1
ATOM 2078 C C . ALA B 1 125 ? 13.156 -0.301 -1.696 1 84.44 125 ALA B C 1
ATOM 2080 O O . ALA B 1 125 ? 12.555 0.688 -1.272 1 84.44 125 ALA B O 1
ATOM 2081 N N . VAL B 1 126 ? 13.906 -1.052 -0.953 1 68.62 126 VAL B N 1
ATOM 2082 C CA . VAL B 1 126 ? 14.375 -0.509 0.318 1 68.62 126 VAL B CA 1
ATOM 2083 C C . VAL B 1 126 ? 15.734 0.16 0.123 1 68.62 126 VAL B C 1
ATOM 2085 O O . VAL B 1 126 ? 16.562 -0.31 -0.666 1 68.62 126 VAL B O 1
ATOM 2088 N N . GLU B 1 127 ? 15.945 1.422 0.527 1 61.12 127 GLU B N 1
ATOM 2089 C CA . GLU B 1 127 ? 17.281 2.021 0.51 1 61.12 127 GLU B CA 1
ATOM 2090 C C . GLU B 1 127 ? 18.25 1.237 1.39 1 61.12 127 GLU B C 1
ATOM 2092 O O . GLU B 1 127 ? 17.906 0.879 2.521 1 61.12 127 GLU B O 1
ATOM 2097 N N . PRO B 1 128 ? 19.516 0.706 0.818 1 48.88 128 PRO B N 1
ATOM 2098 C CA . PRO B 1 128 ? 20.484 0.116 1.74 1 48.88 128 PRO B CA 1
ATOM 2099 C C . PRO B 1 128 ? 20.859 1.056 2.885 1 48.88 128 PRO B C 1
ATOM 2101 O O . PRO B 1 128 ? 20.906 2.273 2.697 1 48.88 128 PRO B O 1
ATOM 2104 N N . LEU B 1 129 ? 20.578 0.676 4.148 1 46.34 129 LEU B N 1
ATOM 2105 C CA . LEU B 1 129 ? 21.141 1.472 5.23 1 46.34 129 LEU B CA 1
ATOM 2106 C C . LEU B 1 129 ? 22.609 1.802 4.949 1 46.34 129 LEU B C 1
ATOM 2108 O O . LEU B 1 129 ? 23.328 0.993 4.363 1 46.34 129 LEU B O 1
ATOM 2112 N N . ASP B 1 130 ? 22.922 3.082 4.719 1 43.19 130 ASP B N 1
ATOM 2113 C CA . ASP B 1 130 ? 24.359 3.369 4.688 1 43.19 130 ASP B CA 1
ATOM 2114 C C . ASP B 1 130 ? 25.109 2.469 5.656 1 43.19 130 ASP B C 1
ATOM 2116 O O . ASP B 1 130 ? 24.781 2.395 6.84 1 43.19 130 ASP B O 1
ATOM 2120 N N . GLN B 1 131 ? 25.906 1.519 5.227 1 32.5 131 GLN B N 1
ATOM 2121 C CA . GLN B 1 131 ? 27.031 1.063 6.031 1 32.5 131 GLN B CA 1
ATOM 2122 C C . GLN B 1 131 ? 27.984 2.213 6.348 1 32.5 131 GLN B C 1
ATOM 2124 O O . GLN B 1 131 ? 28.266 3.039 5.48 1 32.5 131 GLN B O 1
#

Organism: Nelumbo nucifera (NCBI:txid4432)

Foldseek 3Di:
DVVVVVVVVVVVVVVVVVVVVVLVVLVVLLVVLCVVQVKFWDDFQADSVVVSVLSVQLSVQVVPDDPDDDFVVSQVSSQVVCCVPPNDDKGKGKDQDDDDDDDADGNFWTWMDTPSMIMTMGHHDDDPDDD/DVVVVVVVVVVVVVVVVVVVVVLVVLVVLLVVLCVVQVKFWPDFQADSVVVSVLSVQLSVQVVPDDPDDDQVSSQVSSQVVCCVPPNDDKGKGKDQDDDDDDDADGNFWTWMDTPSMIMTMGHHDDPPDDD

Secondary structure (DSSP, 8-state):
-HHHHHHHHHHHHHHHHHHHHHHHHHHHHHHHHHHHHTEEEEEE-S-HHHHHHHHHHHHHHHHHS-SS--HHHHHHHHHHHHHHHH-S-EEEEEEEEEEEE----TT-EEEEEETTEEEEEEE-PPPP---/-HHHHHHHHHHHHHHHHHHHHHHHHHHHHHHHHHHHHTEEEEEE-S-HHHHHHHHHHHHHHHHHS-SS--HHHHHHHHHHHHHHHH-S-EEEEEEEEEEEE----TT-EEEEEETTEEEEEEE-PPPP---

Sequence (262 aa):
MEGAEEELERRSRFLNSLIQKKKAIEQQEQKDHKERFNIRVRASDMPVALQNRAFRCARESLDSMPKKLDSKRLALALKKEFDSSYGPAWHCIVGTSFGSYVTHSLGGFLYFSIDKVYILLFKTAVEPLDQMEGAEEELERRSRFLNSLIQKKKAIEQQEQKDHKERFNIRVRASDMPVALQNRAFRCARESLDSMPKKLDSKRLALALKKEFDSSYGPAWHCIVGTSFGSYVTHSLGGFLYFSIDKVYILLFKTAVEPLDQ

Solvent-accessible surface area (backbone atoms only — not comparable to full-atom values): 13648 Å² total; per-residue (Å²): 119,70,64,59,56,49,48,53,50,50,51,49,50,50,52,50,50,52,50,51,51,51,52,50,50,48,49,51,50,43,52,49,46,28,64,73,57,50,44,46,81,75,48,70,58,40,52,64,66,59,48,46,51,52,51,50,53,51,49,55,47,55,70,70,41,66,95,63,86,53,33,39,58,50,10,40,52,53,22,50,52,41,26,72,73,69,46,69,43,36,28,18,39,16,27,72,38,70,22,62,32,74,72,61,39,91,51,28,32,40,30,32,32,43,82,72,36,36,38,40,40,35,22,42,52,60,49,77,72,83,126,118,69,62,61,55,49,47,55,51,49,50,49,50,50,52,49,50,53,50,51,50,50,53,49,50,48,50,50,50,43,53,49,46,28,64,74,58,50,42,46,81,73,46,70,57,39,55,63,67,58,49,46,51,51,50,50,53,51,50,54,46,54,70,71,41,65,94,63,86,55,33,41,59,49,10,39,52,52,23,50,54,42,26,72,73,70,47,67,43,36,29,17,38,18,28,72,38,67,23,60,31,73,70,60,38,89,50,27,31,39,30,33,32,43,80,73,35,36,37,39,41,33,22,40,50,60,51,78,72,84,126

pLDDT: mean 92.76, std 10.86, range [32.34, 98.94]

InterPro domains:
  IPR001372 Dynein light chain, type 1/2 [PF01221] (39-124)
  IPR001372 Dynein light chain, type 1/2 [PTHR11886] (36-124)
  IPR001372 Dynein light chain, type 1/2 [SM01375] (34-124)
  IPR037177 Dynein light chain superfamily [G3DSA:3.30.740.10] (25-125)
  IPR037177 Dynein light chain superfamily [SSF54648] (34-124)

Nearest PDB structures (foldseek):
  3brl-assembly1_A-2  TM=9.587E-01  e=1.791E-11  Drosophila melanogaster
  7y8w-assembly4_R  TM=9.627E-01  e=1.674E-11  Caenorhabditis elegans
  3rjs-assembly1_A-2  TM=9.463E-01  e=9.753E-12  Toxoplasma gondii
  7cnu-assembly2_B  TM=9.535E-01  e=6.043E-11  Homo sapiens
  7n9f-assembly1_s  TM=9.487E-01  e=7.401E-11  Saccharomyces cerevisiae